Protein AF-A0A2E1A1X4-F1 (afdb_monomer)

Radius of gyration: 16.05 Å; Cα contacts (8 Å, |Δi|>4): 247; chains: 1; bounding box: 43×35×39 Å

Nearest PDB structures (foldseek):
  8gck-assembly1_B  TM=3.757E-01  e=3.976E+00  Homo sapiens
  3zvr-assembly1_A  TM=1.823E-01  e=9.441E+00  Rattus norvegicus

pLDDT: mean 94.76, std 5.92, range [65.44, 98.81]

Foldseek 3Di:
DVVCVVVVNPVVVVVVVVVLVVVCVVQVLASLQVLLLVQCLDALPDVSLVVSLVSLQVNLCVLQVHHAPLLQGPSLVCLVCLVVDDPPSSVVRVDQDLQFNLNQQLSLLLSLLSCLLNVVLVSSLNSLVSSVSHPCLVVQPCVVLSVVCNVCSNVLNVLQNDDDDPPDDDDSSYRLCRHPCNVVSGGPDD

Solvent-accessible surface area (backbone atoms only — not comparable to full-atom values): 10224 Å² total; per-residue (Å²): 57,70,67,13,62,77,68,73,32,65,66,48,24,52,51,36,47,54,53,46,52,58,41,25,77,73,42,39,50,45,32,20,44,56,51,16,54,64,32,55,75,44,55,73,87,39,69,58,20,55,53,15,53,50,26,47,55,50,24,51,26,62,56,66,76,44,90,71,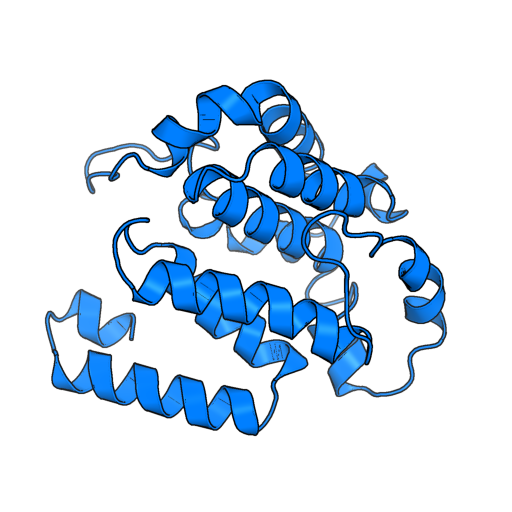53,76,83,69,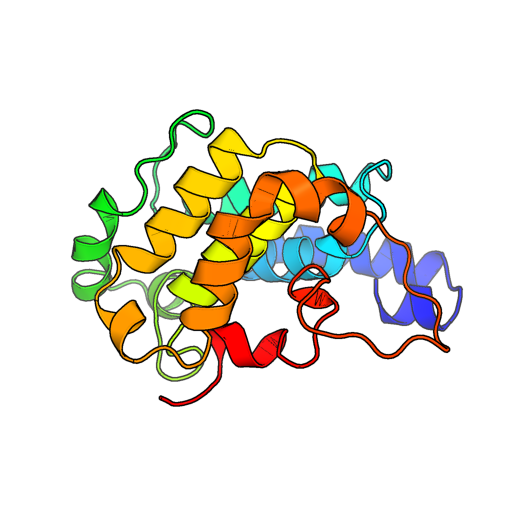60,75,66,56,83,51,57,78,47,61,85,69,58,79,54,68,69,50,46,66,46,57,33,58,30,94,77,26,61,29,31,51,42,29,50,26,47,40,54,18,38,52,28,16,37,68,63,42,40,74,42,16,45,46,39,41,50,38,27,64,70,42,82,63,40,80,60,40,87,57,45,64,56,53,54,47,49,58,76,39,32,78,68,38,23,63,44,42,59,54,82,79,54,95,87,58,86,70,49,82,69,42,38,45,81,70,20,92,49,43,64,44,51,18,45,50,84,112

Mean predicted aligned error: 3.36 Å

Secondary structure (DSSP, 8-state):
-HHHHHTT-HHHHHHHHHHHHHHHHH-HHHHHHHHHHHHTTS-TTSHHHHHHHHHHHHHHHHHHTS---TTS---GGGGGGGGG---HHHHHHHS--SS-TTHHHHHHHHHHHHHHHHT-HHHHHHHHHHHHHSGGGGT-TTHHHHHHHHHTHHHHHHHHH----TTS---TTS-GGGSTTTTHHHH---

Sequence (190 aa):
MTEGSIHNDEYLTRKGYYQGLDLIDAWPQFNLFTIGYTMSRNDYTNPRFAEALEMQWRNIEVCLDDDIDRGNPDVARYFPREAAETRALYKRACWNSEIAPYNVQGFFMNLGDMLVKNGEVAVAKRIYQTAKQHPDFKTWPYKDVLNRRIRHAEKNVERFRHIIDNSEKVTEDAIMILTPFSCMACHEKG

Structure (mmCIF, N/CA/C/O backbone):
data_AF-A0A2E1A1X4-F1
#
_entry.id   AF-A0A2E1A1X4-F1
#
loop_
_atom_site.group_PDB
_atom_site.id
_atom_site.type_symbol
_atom_site.label_atom_id
_atom_site.label_alt_id
_atom_site.label_comp_id
_atom_site.label_asym_id
_atom_site.label_entity_id
_atom_site.label_seq_id
_atom_site.pdbx_PDB_ins_code
_atom_site.Cartn_x
_atom_site.Cartn_y
_atom_site.Cartn_z
_atom_site.occupancy
_atom_site.B_iso_or_equiv
_atom_site.auth_seq_id
_atom_site.auth_comp_id
_atom_site.auth_asym_id
_atom_site.auth_atom_id
_atom_site.pdbx_PDB_model_num
ATOM 1 N N . MET A 1 1 ? 16.236 -10.321 4.311 1.00 78.06 1 MET A N 1
ATOM 2 C CA . MET A 1 1 ? 16.218 -10.275 2.832 1.00 78.06 1 MET A CA 1
ATOM 3 C C . MET A 1 1 ? 17.097 -9.146 2.318 1.00 78.06 1 MET A C 1
ATOM 5 O O . MET A 1 1 ? 18.045 -9.431 1.607 1.00 78.06 1 MET A O 1
ATOM 9 N N . THR A 1 2 ? 16.837 -7.897 2.720 1.00 78.00 2 THR A N 1
ATOM 10 C CA . THR A 1 2 ? 17.582 -6.709 2.258 1.00 78.00 2 THR A CA 1
ATOM 11 C C . THR A 1 2 ? 19.089 -6.786 2.512 1.00 78.00 2 THR A C 1
ATOM 13 O O . THR A 1 2 ? 19.852 -6.606 1.574 1.00 78.00 2 THR A O 1
ATOM 16 N N . GLU A 1 3 ? 19.515 -7.148 3.727 1.00 75.00 3 GLU A N 1
ATOM 17 C CA . GLU A 1 3 ? 20.940 -7.344 4.063 1.00 75.00 3 GLU A CA 1
ATOM 18 C C . GLU A 1 3 ? 21.624 -8.380 3.157 1.00 75.00 3 GLU A C 1
ATOM 20 O O . GLU A 1 3 ? 22.688 -8.131 2.600 1.00 75.00 3 GLU A O 1
ATOM 25 N N . GLY A 1 4 ? 20.971 -9.528 2.938 1.00 72.00 4 GLY A N 1
ATOM 26 C CA . GLY A 1 4 ? 21.483 -10.561 2.036 1.00 72.00 4 GLY A CA 1
ATOM 27 C C . GLY A 1 4 ? 21.628 -10.057 0.599 1.00 72.00 4 GLY A C 1
ATOM 28 O O . GLY A 1 4 ? 22.635 -10.329 -0.041 1.00 72.00 4 GLY A O 1
ATOM 29 N N . SER A 1 5 ? 20.682 -9.248 0.117 1.00 76.44 5 SER A N 1
ATOM 30 C CA . SER A 1 5 ? 20.771 -8.628 -1.209 1.00 76.44 5 SER A CA 1
ATOM 31 C C . SER A 1 5 ? 21.902 -7.602 -1.318 1.00 76.44 5 SER A C 1
ATOM 33 O O . SER A 1 5 ? 22.497 -7.499 -2.382 1.00 76.44 5 SER A O 1
ATOM 35 N N . ILE A 1 6 ? 22.198 -6.842 -0.259 1.00 79.56 6 ILE A N 1
ATOM 36 C CA . ILE A 1 6 ? 23.306 -5.870 -0.250 1.00 79.56 6 ILE A CA 1
ATOM 37 C C . ILE A 1 6 ? 24.656 -6.594 -0.312 1.00 79.56 6 ILE A C 1
ATOM 39 O O . ILE A 1 6 ? 25.575 -6.143 -0.993 1.00 79.56 6 ILE A O 1
ATOM 43 N N . HIS A 1 7 ? 24.772 -7.730 0.375 1.00 80.88 7 HIS A N 1
ATOM 44 C CA . HIS A 1 7 ? 26.008 -8.508 0.456 1.00 80.88 7 HIS A CA 1
ATOM 45 C C . HIS A 1 7 ? 26.132 -9.615 -0.599 1.00 80.88 7 HIS A C 1
ATOM 47 O O . HIS A 1 7 ? 27.106 -10.364 -0.566 1.00 80.88 7 HIS A O 1
ATOM 53 N N . ASN A 1 8 ? 25.171 -9.732 -1.526 1.00 81.88 8 ASN A N 1
ATOM 54 C CA . ASN A 1 8 ? 25.050 -10.866 -2.451 1.00 81.88 8 ASN A CA 1
ATOM 55 C C . ASN A 1 8 ? 25.136 -12.233 -1.738 1.00 81.88 8 ASN A C 1
ATOM 57 O O . ASN A 1 8 ? 25.705 -13.195 -2.251 1.00 81.88 8 ASN A O 1
ATOM 61 N N . ASP A 1 9 ? 24.556 -12.314 -0.540 1.00 89.94 9 ASP A N 1
ATOM 62 C CA . ASP A 1 9 ? 24.505 -13.512 0.287 1.00 89.94 9 ASP A CA 1
ATOM 63 C C . ASP A 1 9 ? 23.138 -14.197 0.122 1.00 89.94 9 ASP A C 1
ATOM 65 O O . ASP A 1 9 ? 22.102 -13.772 0.660 1.00 89.94 9 ASP A O 1
ATOM 69 N N . GLU A 1 10 ? 23.129 -15.287 -0.648 1.00 88.56 10 GLU A N 1
ATOM 70 C CA . GLU A 1 10 ? 21.924 -16.083 -0.886 1.00 88.56 10 GLU A CA 1
ATOM 71 C C . GLU A 1 10 ? 21.381 -16.731 0.391 1.00 88.56 10 GLU A C 1
ATOM 73 O O . GLU A 1 10 ? 20.161 -16.847 0.554 1.00 88.56 10 GLU A O 1
ATOM 78 N N . TYR A 1 11 ? 22.260 -17.141 1.309 1.00 90.75 11 TYR A N 1
ATOM 79 C CA . TYR A 1 11 ? 21.852 -17.758 2.565 1.00 90.75 11 TYR A CA 1
ATOM 80 C C . TYR A 1 11 ? 21.097 -16.748 3.429 1.00 90.75 11 TYR A C 1
ATOM 82 O O . TYR A 1 11 ? 19.978 -17.030 3.860 1.00 90.75 11 TYR A O 1
ATOM 90 N N . LEU A 1 12 ? 21.644 -15.547 3.626 1.00 90.19 12 LEU A N 1
ATOM 91 C CA . LEU A 1 12 ? 20.986 -14.480 4.386 1.00 90.19 12 LEU A CA 1
ATOM 92 C C . LEU A 1 12 ? 19.705 -13.989 3.707 1.00 90.19 12 LEU A C 1
ATOM 94 O O . LEU A 1 12 ? 18.732 -13.639 4.387 1.00 90.19 12 LEU A O 1
ATOM 98 N N . THR A 1 13 ? 19.664 -14.004 2.375 1.00 87.62 13 THR A N 1
ATOM 99 C CA . THR A 1 13 ? 18.452 -13.684 1.613 1.00 87.62 13 THR A CA 1
ATOM 100 C C . THR A 1 13 ? 17.344 -14.693 1.907 1.00 87.62 13 THR A C 1
ATOM 102 O O . THR A 1 13 ? 16.256 -14.292 2.328 1.00 87.62 13 THR A O 1
ATOM 105 N N . ARG A 1 14 ? 17.630 -15.997 1.776 1.00 90.94 14 ARG A N 1
ATOM 106 C CA . ARG A 1 14 ? 16.673 -17.083 2.052 1.00 90.94 14 ARG A CA 1
ATOM 107 C C . ARG A 1 14 ? 16.273 -17.137 3.521 1.00 90.94 14 ARG A C 1
ATOM 109 O O . ARG A 1 14 ? 15.086 -17.224 3.820 1.00 90.94 14 ARG A O 1
ATOM 116 N N . LYS A 1 15 ? 17.236 -17.029 4.437 1.00 91.69 15 LYS A N 1
ATOM 117 C CA . LYS A 1 15 ? 16.984 -16.987 5.882 1.00 91.69 15 LYS A CA 1
ATOM 118 C C . LYS A 1 15 ? 16.021 -15.859 6.229 1.00 91.69 15 LYS A C 1
ATOM 120 O O . LYS A 1 15 ? 15.022 -16.095 6.895 1.00 91.69 15 LYS A O 1
ATOM 125 N N . GLY A 1 16 ? 16.284 -14.652 5.728 1.00 92.19 16 GLY A N 1
ATOM 126 C CA . GLY A 1 16 ? 15.416 -13.510 5.986 1.00 92.19 16 GLY A CA 1
ATOM 127 C C . GLY A 1 16 ? 14.020 -13.644 5.371 1.00 92.19 16 GLY A C 1
ATOM 128 O O . GLY A 1 16 ? 13.092 -13.042 5.893 1.00 92.19 16 GLY A O 1
ATOM 129 N N . TYR A 1 17 ? 13.865 -14.401 4.281 1.00 94.06 17 TYR A N 1
ATOM 130 C CA . TYR A 1 17 ? 12.552 -14.706 3.712 1.00 94.06 17 TYR A CA 1
ATOM 131 C C . TYR A 1 17 ? 11.744 -15.621 4.640 1.00 94.06 17 TYR A C 1
ATOM 133 O O . TYR A 1 17 ? 10.642 -15.253 5.032 1.00 94.06 17 TYR A O 1
ATOM 141 N N . TYR A 1 18 ? 12.311 -16.756 5.063 1.00 95.25 18 TYR A N 1
ATOM 142 C CA . TYR A 1 18 ? 11.619 -17.685 5.967 1.00 95.25 18 TYR A CA 1
ATOM 143 C C . TYR A 1 18 ? 11.318 -17.060 7.332 1.00 95.25 18 TYR A C 1
ATOM 145 O O . TYR A 1 18 ? 10.208 -17.199 7.826 1.00 95.25 18 TYR A O 1
ATOM 153 N N . GLN A 1 19 ? 12.244 -16.267 7.879 1.00 96.19 19 GLN A N 1
ATOM 154 C CA . GLN A 1 19 ? 11.963 -15.473 9.080 1.00 96.19 19 GLN A CA 1
ATOM 155 C C . GLN A 1 19 ? 10.798 -14.497 8.866 1.00 96.19 19 GLN A C 1
ATOM 157 O O . GLN A 1 19 ? 10.016 -14.266 9.778 1.00 96.19 19 GLN A O 1
ATOM 162 N N . GLY A 1 20 ? 10.667 -13.920 7.668 1.00 96.00 20 GLY A N 1
ATOM 163 C CA . GLY A 1 20 ? 9.523 -13.083 7.314 1.00 96.00 20 GLY A CA 1
ATOM 164 C C . GLY A 1 20 ? 8.199 -13.850 7.333 1.00 96.00 20 GLY A C 1
ATOM 165 O O . GLY A 1 20 ? 7.207 -13.308 7.811 1.00 96.00 20 GLY A O 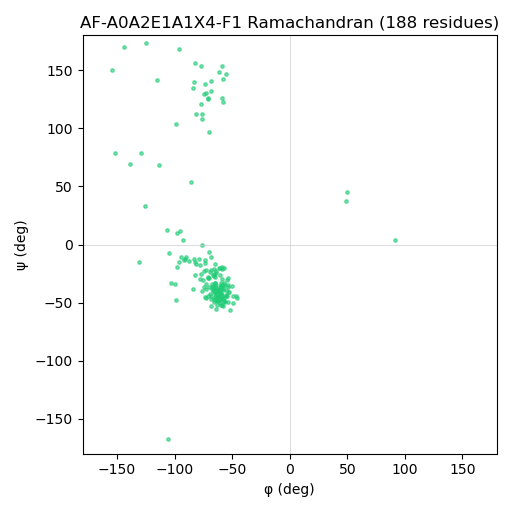1
ATOM 166 N N . LEU A 1 21 ? 8.187 -15.104 6.871 1.00 96.62 21 LEU A N 1
ATOM 167 C CA . LEU A 1 21 ? 7.002 -15.966 6.927 1.00 96.62 21 LEU A CA 1
ATOM 168 C C . LEU A 1 21 ? 6.611 -16.297 8.374 1.00 96.62 21 LEU A C 1
ATOM 170 O O . LEU A 1 21 ? 5.459 -16.089 8.743 1.00 96.62 21 LEU A O 1
ATOM 174 N N . ASP A 1 22 ? 7.575 -16.684 9.213 1.00 97.81 22 ASP A N 1
ATOM 175 C CA . ASP A 1 22 ? 7.327 -16.948 10.640 1.00 97.81 22 ASP A CA 1
ATOM 176 C C . ASP A 1 22 ? 6.746 -15.708 11.350 1.00 97.81 22 ASP A C 1
ATOM 178 O O . ASP A 1 22 ? 5.870 -15.797 12.212 1.00 97.81 22 ASP A O 1
ATOM 182 N N . LEU A 1 23 ? 7.217 -14.514 10.971 1.00 97.25 23 LEU A N 1
ATOM 183 C CA . LEU A 1 23 ? 6.714 -13.246 11.498 1.00 97.25 23 LEU A CA 1
ATOM 184 C C . LEU A 1 23 ? 5.297 -12.924 11.003 1.00 97.25 23 LEU A C 1
ATOM 186 O O . LEU A 1 23 ? 4.503 -12.367 11.766 1.00 97.25 23 LEU A O 1
ATOM 190 N N . ILE A 1 24 ? 4.963 -13.257 9.754 1.00 98.12 24 ILE A N 1
ATOM 191 C CA . ILE A 1 24 ? 3.595 -13.129 9.231 1.00 98.12 24 ILE A CA 1
ATOM 192 C C . ILE A 1 24 ? 2.634 -13.975 10.063 1.00 98.12 24 ILE A C 1
ATOM 194 O O . ILE A 1 24 ? 1.595 -13.457 10.462 1.00 98.12 24 ILE A O 1
ATOM 198 N N . ASP A 1 25 ? 2.998 -15.211 10.396 1.00 97.38 25 ASP A N 1
ATOM 199 C CA . ASP A 1 25 ? 2.152 -16.079 11.220 1.00 97.38 25 ASP A CA 1
ATOM 200 C C . ASP A 1 25 ? 1.974 -15.531 12.646 1.00 97.38 25 ASP A C 1
ATOM 202 O O . ASP A 1 25 ? 0.888 -15.609 13.220 1.00 97.38 25 ASP A O 1
ATOM 206 N N . ALA A 1 26 ? 3.016 -14.915 13.212 1.00 97.50 26 ALA A N 1
ATOM 207 C CA . ALA A 1 26 ? 2.971 -14.349 14.560 1.00 97.50 26 ALA A CA 1
ATOM 208 C C . ALA A 1 26 ? 2.164 -13.039 14.663 1.00 97.50 26 ALA A C 1
ATOM 210 O O . ALA A 1 26 ? 1.517 -12.793 15.684 1.00 97.50 26 ALA A O 1
ATOM 211 N N . TRP A 1 27 ? 2.225 -12.168 13.648 1.00 98.00 27 TRP A N 1
ATOM 212 C CA . TRP A 1 27 ? 1.503 -10.889 13.636 1.00 98.00 27 TRP A CA 1
ATOM 213 C C . TRP A 1 27 ? 1.169 -10.432 12.202 1.00 98.00 27 TRP A C 1
ATOM 215 O O . TRP A 1 27 ? 1.834 -9.547 11.644 1.00 98.00 27 TRP A O 1
ATOM 225 N N . PRO A 1 28 ? 0.123 -11.009 11.585 1.00 98.31 28 PRO A N 1
ATOM 226 C CA . PRO A 1 28 ? -0.147 -10.825 10.160 1.00 98.31 28 PRO A CA 1
ATOM 227 C C . PRO A 1 28 ? -0.554 -9.392 9.801 1.00 98.31 28 PRO A C 1
ATOM 229 O O . PRO A 1 28 ? -0.159 -8.893 8.748 1.00 98.31 28 PRO A O 1
ATOM 232 N N . GLN A 1 29 ? -1.265 -8.689 10.691 1.00 97.69 29 GLN A N 1
ATOM 233 C CA . GLN A 1 29 ? -1.724 -7.308 10.480 1.00 97.69 29 GLN A CA 1
ATOM 234 C C . GLN A 1 29 ? -0.559 -6.356 10.181 1.00 97.69 29 GLN A C 1
ATOM 236 O O . GLN A 1 29 ? -0.720 -5.406 9.424 1.00 97.69 29 GLN A O 1
ATOM 241 N N . PHE A 1 30 ? 0.619 -6.603 10.759 1.00 97.62 30 PHE A N 1
ATOM 242 C CA . PHE A 1 30 ? 1.803 -5.774 10.537 1.00 97.62 30 PHE A CA 1
ATOM 243 C C . PHE A 1 30 ? 2.750 -6.389 9.504 1.00 97.62 30 PHE A C 1
ATOM 245 O O . PHE A 1 30 ? 3.181 -5.723 8.563 1.00 97.62 30 PHE A O 1
ATOM 252 N N . ASN A 1 31 ? 3.058 -7.679 9.645 1.00 98.44 31 ASN A N 1
ATOM 253 C CA . ASN A 1 31 ? 4.137 -8.292 8.876 1.00 98.44 31 ASN A CA 1
ATOM 254 C C . ASN A 1 31 ? 3.751 -8.596 7.423 1.00 98.44 31 ASN A C 1
ATOM 256 O O . ASN A 1 31 ? 4.633 -8.562 6.565 1.00 98.44 31 ASN A O 1
ATOM 260 N N . LEU A 1 32 ? 2.462 -8.786 7.100 1.00 98.69 32 LEU A N 1
ATOM 261 C CA . LEU A 1 32 ? 2.023 -8.846 5.697 1.00 98.69 32 LEU A CA 1
ATOM 262 C C . LEU A 1 32 ? 2.342 -7.533 4.969 1.00 98.69 32 LEU A C 1
ATOM 264 O O . LEU A 1 32 ? 2.881 -7.555 3.860 1.00 98.69 32 LEU A O 1
ATOM 268 N N . PHE A 1 33 ? 2.085 -6.391 5.618 1.00 98.31 33 PHE A N 1
ATOM 269 C CA . PHE A 1 33 ? 2.474 -5.094 5.080 1.00 98.31 33 PHE A CA 1
ATOM 270 C C . PHE A 1 33 ? 3.994 -4.975 4.983 1.00 98.31 33 PHE A C 1
ATOM 272 O O . PHE A 1 33 ? 4.496 -4.737 3.894 1.00 98.31 33 PHE A O 1
ATOM 279 N N . THR A 1 34 ? 4.749 -5.166 6.069 1.00 97.00 34 THR A N 1
ATOM 280 C CA . THR A 1 34 ? 6.203 -4.912 6.073 1.00 97.00 34 THR A CA 1
ATOM 281 C C . THR A 1 34 ? 6.964 -5.777 5.066 1.00 97.00 34 THR A C 1
ATOM 283 O O . THR A 1 34 ? 7.823 -5.276 4.330 1.00 97.00 34 THR A O 1
ATOM 286 N N . ILE A 1 35 ? 6.649 -7.072 5.006 1.00 97.94 35 ILE A N 1
ATOM 287 C CA . ILE A 1 35 ? 7.318 -8.017 4.109 1.00 97.94 35 ILE A CA 1
ATOM 288 C C . ILE A 1 35 ? 6.876 -7.778 2.662 1.00 97.94 35 ILE A C 1
ATOM 290 O O . ILE A 1 35 ? 7.733 -7.646 1.785 1.00 97.94 35 ILE A O 1
ATOM 294 N N . GLY A 1 36 ? 5.572 -7.619 2.413 1.00 98.25 36 GLY A N 1
ATOM 295 C CA . GLY A 1 36 ? 5.059 -7.306 1.079 1.00 98.25 36 GLY A CA 1
ATOM 296 C C . GLY A 1 36 ? 5.552 -5.950 0.563 1.00 98.25 36 GLY A C 1
ATOM 297 O O . GLY A 1 36 ? 6.005 -5.848 -0.574 1.00 98.25 36 GLY A O 1
ATOM 298 N N . TYR A 1 37 ? 5.599 -4.926 1.413 1.00 98.06 37 TYR A N 1
ATOM 299 C CA . TYR A 1 37 ? 6.159 -3.623 1.069 1.00 98.06 37 TYR A CA 1
ATOM 300 C C . TYR A 1 37 ? 7.616 -3.772 0.652 1.00 98.06 37 TYR A C 1
ATOM 302 O O . TYR A 1 37 ? 7.967 -3.394 -0.461 1.00 98.06 37 TYR A O 1
ATOM 310 N N . THR A 1 38 ? 8.441 -4.434 1.469 1.00 96.06 38 THR A N 1
ATOM 311 C CA . THR A 1 38 ? 9.851 -4.701 1.145 1.00 96.06 38 THR A CA 1
ATOM 312 C C . THR A 1 38 ? 10.010 -5.407 -0.199 1.00 96.06 38 THR A C 1
ATOM 314 O O . THR A 1 38 ? 10.869 -5.023 -0.990 1.00 96.06 38 THR A O 1
ATOM 317 N N . MET A 1 39 ? 9.186 -6.418 -0.482 1.00 96.31 39 MET A N 1
ATOM 318 C CA . MET A 1 39 ? 9.268 -7.201 -1.717 1.00 96.31 39 MET A CA 1
ATOM 319 C C . MET A 1 39 ? 8.648 -6.507 -2.940 1.00 96.31 39 MET A C 1
ATOM 321 O O . MET A 1 39 ? 8.943 -6.914 -4.063 1.00 96.31 39 MET A O 1
ATOM 325 N N . SER A 1 40 ? 7.883 -5.425 -2.773 1.00 96.81 40 SER A N 1
ATOM 326 C CA . SER A 1 40 ? 7.304 -4.653 -3.889 1.00 96.81 40 SER A CA 1
ATOM 327 C C . SER A 1 40 ? 8.355 -4.030 -4.827 1.00 96.81 40 SER A C 1
ATOM 329 O O . SER A 1 40 ? 8.072 -3.737 -5.994 1.00 96.81 40 SER A O 1
ATOM 331 N N . ARG A 1 41 ? 9.600 -3.880 -4.346 1.00 94.31 41 ARG A N 1
ATOM 332 C CA . ARG A 1 41 ? 10.743 -3.404 -5.143 1.00 94.31 41 ARG A CA 1
ATOM 333 C C . ARG A 1 41 ? 11.192 -4.378 -6.230 1.00 94.31 41 ARG A C 1
ATOM 335 O O . ARG A 1 41 ? 11.850 -3.942 -7.166 1.00 94.31 41 ARG A O 1
ATOM 342 N N . ASN A 1 42 ? 10.868 -5.668 -6.106 1.00 94.56 42 ASN A N 1
ATOM 343 C CA . ASN A 1 42 ? 11.232 -6.665 -7.113 1.00 94.56 42 ASN A CA 1
ATOM 344 C C . ASN A 1 42 ? 10.637 -6.305 -8.477 1.00 94.56 42 ASN A C 1
ATOM 346 O O . ASN A 1 42 ? 9.600 -5.643 -8.549 1.00 94.56 42 ASN A O 1
ATOM 350 N N . ASP A 1 43 ? 11.278 -6.751 -9.555 1.00 94.94 43 ASP A N 1
ATOM 351 C CA . ASP A 1 43 ? 10.713 -6.628 -10.898 1.00 94.94 43 ASP A CA 1
ATOM 352 C C . ASP A 1 43 ? 9.315 -7.271 -10.972 1.00 94.94 43 ASP A C 1
ATOM 354 O O . ASP A 1 43 ? 9.051 -8.264 -10.295 1.00 94.94 43 ASP A O 1
ATOM 358 N N . TYR A 1 44 ? 8.419 -6.710 -11.785 1.00 96.06 44 TYR A N 1
ATOM 359 C CA . TYR A 1 44 ? 7.035 -7.185 -11.881 1.00 96.06 44 TYR A CA 1
ATOM 360 C C . TYR A 1 44 ? 6.917 -8.620 -12.427 1.00 96.06 44 TYR A C 1
ATOM 362 O O . TYR A 1 44 ? 5.931 -9.296 -12.147 1.00 96.06 44 TYR A O 1
ATOM 370 N N . THR A 1 45 ? 7.918 -9.103 -13.171 1.00 96.31 45 THR A N 1
ATOM 371 C CA . THR A 1 45 ? 8.001 -10.493 -13.653 1.00 96.31 45 THR A CA 1
ATOM 372 C C . THR A 1 45 ? 8.575 -11.458 -12.614 1.00 96.31 45 THR A C 1
ATOM 374 O O . THR A 1 45 ? 8.481 -12.675 -12.778 1.00 96.31 45 THR A O 1
ATOM 377 N N . ASN A 1 46 ? 9.161 -10.947 -11.527 1.00 95.88 46 ASN A N 1
ATOM 378 C CA . ASN A 1 46 ? 9.700 -11.778 -10.461 1.00 95.88 46 ASN A CA 1
ATOM 379 C C . ASN A 1 46 ? 8.547 -12.366 -9.622 1.00 95.88 46 ASN A C 1
ATOM 381 O O . ASN A 1 46 ? 7.723 -11.604 -9.111 1.00 95.88 46 ASN A O 1
ATOM 385 N N . PRO A 1 47 ? 8.509 -13.689 -9.367 1.00 96.56 47 PRO A N 1
ATOM 386 C CA . PRO A 1 47 ? 7.474 -14.306 -8.531 1.00 96.56 47 PRO A CA 1
ATOM 387 C C . PRO A 1 47 ? 7.316 -13.676 -7.138 1.00 96.56 47 PRO A C 1
ATOM 389 O O . PRO A 1 47 ? 6.215 -13.653 -6.591 1.00 96.56 47 PRO A O 1
ATOM 392 N N . ARG A 1 48 ? 8.390 -13.107 -6.570 1.00 95.62 48 ARG A N 1
ATOM 393 C CA . ARG A 1 48 ? 8.350 -12.399 -5.279 1.00 95.62 48 ARG A CA 1
ATOM 394 C C . ARG A 1 48 ? 7.525 -11.117 -5.317 1.00 95.62 48 ARG A C 1
ATOM 396 O O . ARG A 1 48 ? 7.011 -10.712 -4.281 1.00 95.62 48 ARG A O 1
ATOM 403 N N . PHE A 1 49 ? 7.381 -10.482 -6.479 1.00 98.00 49 PHE A N 1
ATOM 404 C CA . PHE A 1 49 ? 6.492 -9.333 -6.634 1.00 98.00 49 PHE A CA 1
ATOM 405 C C . PHE A 1 49 ? 5.019 -9.754 -6.566 1.00 98.00 49 PHE A C 1
ATOM 407 O O . PHE A 1 49 ? 4.238 -9.130 -5.851 1.00 98.00 49 PHE A O 1
ATOM 414 N N . ALA A 1 50 ? 4.647 -10.845 -7.243 1.00 98.38 50 ALA A N 1
ATOM 415 C CA . ALA A 1 50 ? 3.289 -11.386 -7.171 1.00 98.38 50 ALA A CA 1
ATOM 416 C C . ALA A 1 50 ? 2.932 -11.827 -5.740 1.00 98.38 50 ALA A C 1
ATOM 418 O O . ALA A 1 50 ? 1.858 -11.508 -5.236 1.00 98.38 50 ALA A O 1
ATOM 419 N N . GLU A 1 51 ? 3.868 -12.480 -5.048 1.00 98.50 51 GLU A N 1
ATOM 420 C CA . GLU A 1 51 ? 3.719 -12.830 -3.632 1.00 98.50 51 GLU A CA 1
ATOM 421 C C . GLU A 1 51 ? 3.549 -11.587 -2.745 1.00 98.50 51 GLU A C 1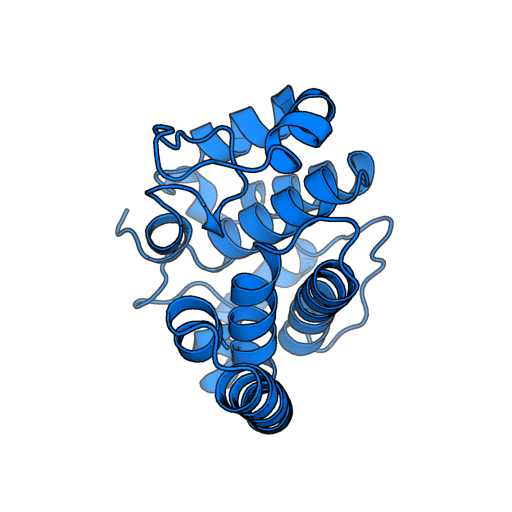
ATOM 423 O O . GLU A 1 51 ? 2.684 -11.553 -1.873 1.00 98.50 51 GLU A O 1
ATOM 428 N N . ALA A 1 52 ? 4.330 -10.533 -2.991 1.00 98.56 52 ALA A N 1
ATOM 429 C CA . ALA A 1 52 ? 4.204 -9.269 -2.277 1.00 98.56 52 ALA A CA 1
ATOM 430 C C . ALA A 1 52 ? 2.817 -8.639 -2.448 1.00 98.56 52 ALA A C 1
ATOM 432 O O . ALA A 1 52 ? 2.250 -8.133 -1.479 1.00 98.56 52 ALA A O 1
ATOM 433 N N . LEU A 1 53 ? 2.277 -8.663 -3.671 1.00 98.69 53 LEU A N 1
ATOM 434 C CA . LEU A 1 53 ? 0.949 -8.140 -3.979 1.00 98.69 53 LEU A CA 1
ATOM 435 C C . LEU A 1 53 ? -0.144 -8.940 -3.259 1.00 98.69 53 LEU A C 1
ATOM 437 O O . LEU A 1 53 ? -1.039 -8.341 -2.666 1.00 98.69 53 LEU A O 1
ATOM 441 N N . GLU A 1 54 ? -0.024 -10.269 -3.222 1.00 98.69 54 GLU A N 1
ATOM 442 C CA . GLU A 1 54 ? -0.922 -11.125 -2.439 1.00 98.69 54 GLU A CA 1
ATOM 443 C C . GLU A 1 54 ? -0.879 -10.779 -0.946 1.00 98.69 54 GLU A C 1
ATOM 445 O O . GLU A 1 54 ? -1.921 -10.672 -0.301 1.00 98.69 54 GLU A O 1
ATOM 450 N N . MET A 1 55 ? 0.312 -10.536 -0.389 1.00 98.81 55 MET A N 1
ATOM 451 C CA . MET A 1 55 ? 0.442 -10.134 1.013 1.00 98.81 55 MET A CA 1
ATOM 452 C C . MET A 1 55 ? -0.291 -8.822 1.310 1.00 98.81 55 MET A C 1
ATOM 454 O O . MET A 1 55 ? -0.901 -8.707 2.369 1.00 98.81 55 MET A O 1
ATOM 458 N N . GLN A 1 56 ? -0.269 -7.842 0.400 1.00 98.69 56 GLN A N 1
ATOM 459 C CA . GLN A 1 56 ? -1.011 -6.592 0.602 1.00 98.69 56 GLN A CA 1
ATOM 460 C C . GLN A 1 56 ? -2.527 -6.818 0.592 1.00 98.69 56 GLN A C 1
ATOM 462 O O . GLN A 1 56 ? -3.234 -6.246 1.417 1.00 98.69 56 GLN A O 1
ATOM 467 N N . TRP A 1 57 ? -3.039 -7.672 -0.297 1.00 98.62 57 TRP A N 1
ATOM 468 C CA . TRP A 1 57 ? -4.463 -8.004 -0.305 1.00 98.62 57 TRP A CA 1
ATOM 469 C C . TRP A 1 57 ? -4.895 -8.736 0.967 1.00 98.62 57 TRP A C 1
ATOM 471 O O . TRP A 1 57 ? -5.838 -8.302 1.628 1.00 98.62 57 TRP A O 1
ATOM 481 N N . ARG A 1 58 ? -4.137 -9.760 1.376 1.00 98.62 58 ARG A N 1
ATOM 482 C CA . ARG A 1 58 ? -4.366 -10.463 2.647 1.00 98.62 58 ARG A CA 1
ATOM 483 C C . ARG A 1 58 ? -4.271 -9.535 3.848 1.00 98.62 58 ARG A C 1
ATOM 485 O O . ARG A 1 58 ? -4.959 -9.751 4.837 1.00 98.62 58 ARG A O 1
ATOM 492 N N . ASN A 1 59 ? -3.417 -8.512 3.792 1.00 98.69 59 ASN A N 1
ATOM 493 C CA . ASN A 1 59 ? -3.314 -7.535 4.868 1.00 98.69 59 ASN A CA 1
ATOM 494 C C . ASN A 1 59 ? -4.636 -6.785 5.066 1.00 98.69 59 ASN A C 1
ATOM 496 O O . ASN A 1 59 ? -5.073 -6.664 6.205 1.00 98.69 59 ASN A O 1
ATOM 500 N N . ILE A 1 60 ? -5.296 -6.364 3.979 1.00 98.25 60 ILE A N 1
ATOM 501 C CA . ILE A 1 60 ? -6.626 -5.743 4.057 1.00 98.25 60 ILE A CA 1
ATOM 502 C C . ILE A 1 60 ? -7.619 -6.719 4.689 1.00 98.25 60 ILE A C 1
ATOM 504 O O . ILE A 1 60 ? -8.277 -6.366 5.660 1.00 98.25 60 ILE A O 1
ATOM 508 N N . GLU A 1 61 ? -7.697 -7.945 4.175 1.00 98.38 61 GLU A N 1
ATOM 509 C CA . GLU A 1 61 ? -8.667 -8.952 4.633 1.00 98.38 61 GLU A CA 1
ATOM 510 C C . GLU A 1 61 ? -8.503 -9.258 6.128 1.00 98.38 61 GLU A C 1
ATOM 512 O O . GLU A 1 61 ? -9.460 -9.209 6.901 1.00 98.38 61 GLU A O 1
ATOM 517 N N . VAL A 1 62 ? -7.260 -9.463 6.569 1.00 98.06 62 VAL A N 1
ATOM 518 C CA . VAL A 1 62 ? -6.926 -9.697 7.980 1.00 98.06 62 VAL A CA 1
ATOM 519 C C . VAL A 1 62 ? -7.205 -8.467 8.842 1.00 98.06 62 VAL A C 1
ATOM 521 O O . VAL A 1 62 ? -7.641 -8.609 9.978 1.00 98.06 62 VAL A O 1
ATOM 524 N N . CYS A 1 63 ? -6.951 -7.256 8.349 1.00 97.88 63 CYS A N 1
ATOM 525 C CA . CYS A 1 63 ? -7.218 -6.036 9.109 1.00 97.88 63 CYS A CA 1
ATOM 526 C C . CYS A 1 63 ? -8.712 -5.730 9.259 1.00 97.88 63 CYS A C 1
ATOM 528 O O . CYS A 1 63 ? -9.113 -5.110 10.246 1.00 97.88 63 CYS A O 1
ATOM 530 N N . LEU A 1 64 ? -9.526 -6.150 8.292 1.00 96.62 64 LEU A N 1
ATOM 531 C CA . LEU A 1 64 ? -10.973 -5.944 8.293 1.00 96.62 64 LEU A CA 1
ATOM 532 C C . LEU A 1 64 ? -11.756 -7.101 8.925 1.00 96.62 64 LEU A C 1
ATOM 534 O O . LEU A 1 64 ? -12.946 -6.918 9.207 1.00 96.62 64 LEU A O 1
ATOM 538 N N . ASP A 1 65 ? -11.092 -8.241 9.145 1.00 96.12 65 ASP A N 1
ATOM 539 C CA . ASP A 1 65 ? -11.697 -9.542 9.449 1.00 96.12 65 ASP A CA 1
ATOM 540 C C . ASP A 1 65 ? -12.810 -9.895 8.451 1.00 96.12 65 ASP A C 1
ATOM 542 O O . ASP A 1 65 ? -13.917 -10.277 8.837 1.00 96.12 65 ASP A O 1
ATOM 546 N N . ASP A 1 66 ? -12.543 -9.678 7.162 1.00 97.00 66 ASP A N 1
ATOM 547 C CA . ASP A 1 66 ? -13.532 -9.852 6.101 1.00 97.00 66 ASP A CA 1
ATOM 548 C C . ASP A 1 66 ? -12.867 -10.156 4.758 1.00 97.00 66 ASP A C 1
ATOM 550 O O . ASP A 1 66 ? -11.768 -9.674 4.474 1.00 97.00 66 ASP A O 1
ATOM 554 N N . ASP A 1 67 ? -13.572 -10.897 3.911 1.00 95.38 67 ASP A N 1
ATOM 555 C CA . ASP A 1 67 ? -13.148 -11.139 2.537 1.00 95.38 67 ASP A CA 1
ATOM 556 C C . ASP A 1 67 ? -13.574 -9.957 1.658 1.00 95.38 67 ASP A C 1
ATOM 558 O O . ASP A 1 67 ? -14.680 -9.417 1.773 1.00 95.38 67 ASP A O 1
ATOM 562 N N . ILE A 1 68 ? -12.701 -9.548 0.739 1.00 95.00 68 ILE A N 1
ATOM 563 C CA . ILE A 1 68 ? -12.960 -8.413 -0.151 1.00 95.00 68 ILE A CA 1
ATOM 564 C C . ILE A 1 68 ? -13.051 -8.859 -1.608 1.00 95.00 68 ILE A C 1
ATOM 566 O O . ILE A 1 68 ? -12.272 -9.681 -2.088 1.00 95.00 68 ILE A O 1
ATOM 570 N N . ASP A 1 69 ? -13.971 -8.252 -2.357 1.00 96.31 69 ASP A N 1
ATOM 571 C CA . ASP A 1 69 ? -13.948 -8.340 -3.816 1.00 96.31 69 ASP A CA 1
ATOM 572 C C . ASP A 1 69 ? -12.756 -7.530 -4.340 1.00 96.31 69 ASP A C 1
ATOM 574 O O . ASP A 1 69 ? -12.822 -6.311 -4.498 1.00 96.31 69 ASP A O 1
ATOM 578 N N . ARG A 1 70 ? -11.642 -8.211 -4.612 1.00 96.44 70 ARG A N 1
ATOM 579 C CA . ARG A 1 70 ? -10.407 -7.581 -5.099 1.00 96.44 70 ARG A CA 1
ATOM 580 C C . ARG A 1 70 ? -10.559 -6.978 -6.505 1.00 96.44 70 ARG A C 1
ATOM 582 O O . ARG A 1 70 ? -9.802 -6.077 -6.858 1.00 96.44 70 ARG A O 1
ATOM 589 N N . GLY A 1 71 ? -11.541 -7.412 -7.303 1.00 95.38 71 GLY A N 1
ATOM 590 C CA . GLY A 1 71 ? -11.830 -6.839 -8.625 1.00 95.38 71 GLY A CA 1
ATOM 591 C C . GLY A 1 71 ? -12.604 -5.518 -8.549 1.00 95.38 71 GLY A C 1
ATOM 592 O O . GLY A 1 71 ? -12.431 -4.625 -9.394 1.00 95.38 71 GLY A O 1
ATOM 593 N N . ASN A 1 72 ? -13.419 -5.361 -7.506 1.00 95.88 72 ASN A N 1
ATOM 594 C CA . ASN A 1 72 ? -14.171 -4.148 -7.210 1.00 95.88 72 ASN A CA 1
ATOM 595 C C . ASN A 1 72 ? -14.159 -3.819 -5.701 1.00 95.88 72 ASN A C 1
ATOM 597 O O . ASN A 1 72 ? -15.195 -3.903 -5.039 1.00 95.88 72 ASN A O 1
ATOM 601 N N . PRO A 1 73 ? -12.997 -3.421 -5.152 1.00 95.00 73 PRO A N 1
ATOM 602 C CA . PRO A 1 73 ? -12.834 -3.271 -3.712 1.00 95.00 73 PRO A CA 1
ATOM 603 C C . PRO A 1 73 ? -13.616 -2.064 -3.183 1.00 95.00 73 PRO A C 1
ATOM 605 O O . PRO A 1 73 ? -13.403 -0.934 -3.625 1.00 95.00 73 PRO A O 1
ATOM 608 N N . ASP A 1 74 ? -14.471 -2.305 -2.189 1.00 94.38 74 ASP A N 1
ATOM 609 C CA . ASP A 1 74 ? -15.184 -1.283 -1.413 1.00 94.38 74 ASP A CA 1
ATOM 610 C C . ASP A 1 74 ? -14.697 -1.298 0.043 1.00 94.38 74 ASP A C 1
ATOM 612 O O . ASP A 1 74 ? -15.382 -1.740 0.963 1.00 94.38 74 ASP A O 1
ATOM 616 N N . VAL A 1 75 ? -13.446 -0.879 0.246 1.00 95.31 75 VAL A N 1
ATOM 617 C CA . VAL A 1 75 ? -12.798 -0.911 1.569 1.00 95.31 75 VAL A CA 1
ATOM 618 C C . VAL A 1 75 ? -13.180 0.303 2.424 1.00 95.31 75 VAL A C 1
ATOM 620 O O . VAL A 1 75 ? -13.212 0.233 3.652 1.00 95.31 75 VAL A O 1
ATOM 623 N N . ALA A 1 76 ? -13.536 1.425 1.802 1.00 95.12 76 ALA A N 1
ATOM 624 C CA . ALA A 1 76 ? -13.870 2.648 2.527 1.00 95.12 76 ALA A CA 1
ATOM 625 C C . 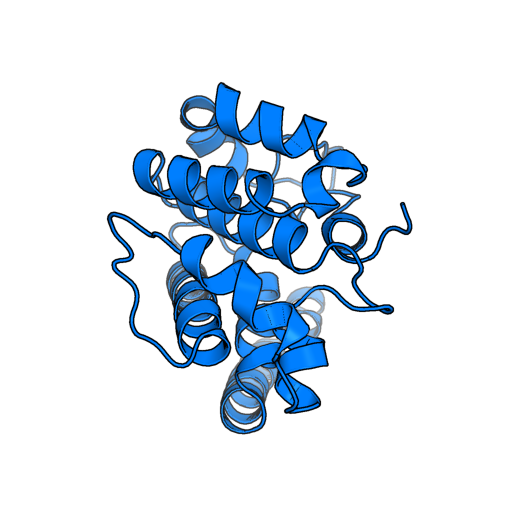ALA A 1 76 ? -15.122 2.511 3.412 1.00 95.12 76 ALA A C 1
ATOM 627 O O . ALA A 1 76 ? -15.227 3.197 4.431 1.00 95.12 76 ALA A O 1
ATOM 628 N N . ARG A 1 77 ? -16.033 1.575 3.095 1.00 95.56 77 ARG A N 1
ATOM 629 C CA . ARG A 1 77 ? -17.196 1.250 3.942 1.00 95.56 77 ARG A CA 1
ATOM 630 C C . ARG A 1 77 ? -16.819 0.827 5.367 1.00 95.56 77 ARG A C 1
ATOM 632 O O . ARG A 1 77 ? -17.658 0.894 6.262 1.00 95.56 77 ARG A O 1
ATOM 639 N N . TYR A 1 78 ? -15.574 0.398 5.585 1.00 96.31 78 TYR A N 1
ATOM 640 C CA . TYR A 1 78 ? -15.076 -0.044 6.886 1.00 96.31 78 TYR A CA 1
ATOM 641 C C . TYR A 1 78 ? -14.445 1.070 7.722 1.00 96.31 78 TYR A C 1
ATOM 643 O O . TYR A 1 78 ? -14.255 0.855 8.915 1.00 96.31 78 TYR A O 1
ATOM 651 N N . PHE A 1 79 ? -14.162 2.255 7.171 1.00 95.88 79 PHE A N 1
ATOM 652 C CA . PHE A 1 79 ? -13.533 3.348 7.931 1.00 95.88 79 PHE A CA 1
ATOM 653 C C . PHE A 1 79 ? -14.261 3.734 9.229 1.00 95.88 79 PHE A C 1
ATOM 655 O O . PHE A 1 79 ? -13.580 3.987 10.219 1.00 95.88 79 PHE A O 1
ATOM 662 N N . PRO A 1 80 ? -15.607 3.685 9.331 1.00 95.06 80 PRO A N 1
ATOM 663 C CA . PRO A 1 80 ? -16.280 3.903 10.614 1.00 95.06 80 PRO A CA 1
ATOM 664 C C . PRO A 1 80 ? -15.872 2.926 11.733 1.00 95.06 80 PRO A C 1
ATOM 666 O O . PRO A 1 80 ? -16.082 3.231 12.906 1.00 95.06 80 PRO A O 1
ATOM 669 N N . ARG A 1 81 ? -15.293 1.759 11.403 1.00 95.00 81 ARG A N 1
ATOM 670 C CA . ARG A 1 81 ? -14.806 0.781 12.390 1.00 95.00 81 ARG A CA 1
ATOM 671 C C . ARG A 1 81 ? -13.530 1.230 13.097 1.00 95.00 81 ARG A C 1
ATOM 673 O O . ARG A 1 81 ? -13.295 0.761 14.204 1.00 95.00 81 ARG A O 1
ATOM 680 N N . GLU A 1 82 ? -12.748 2.142 12.520 1.00 94.81 82 GLU A N 1
ATOM 681 C CA . GLU A 1 82 ? -11.494 2.625 13.115 1.00 94.81 82 GLU A CA 1
ATOM 682 C C . GLU A 1 82 ? -11.704 3.137 14.547 1.00 94.81 82 GLU A C 1
ATOM 684 O O . GLU A 1 82 ? -11.030 2.702 15.482 1.00 94.81 82 GLU A O 1
ATOM 689 N N . ALA A 1 83 ? -12.708 3.997 14.742 1.00 92.56 83 ALA A N 1
ATOM 690 C CA . ALA A 1 83 ? -13.030 4.564 16.050 1.00 92.56 83 ALA A CA 1
ATOM 691 C C . ALA A 1 83 ? -13.530 3.513 17.062 1.00 92.56 83 ALA A C 1
ATOM 693 O O . ALA A 1 83 ? -13.404 3.712 18.271 1.00 92.56 83 ALA A O 1
ATOM 694 N N . ALA A 1 84 ? -14.099 2.406 16.576 1.00 94.38 84 ALA A N 1
ATOM 695 C CA . ALA A 1 84 ? -14.656 1.327 17.389 1.00 94.38 84 ALA A CA 1
ATOM 696 C C . ALA A 1 84 ? -13.667 0.177 17.641 1.00 94.38 84 ALA A C 1
ATOM 698 O O . ALA A 1 84 ? -13.946 -0.694 18.467 1.00 94.38 84 ALA A O 1
ATOM 699 N N . GLU A 1 85 ? -12.521 0.151 16.955 1.00 95.75 85 GLU A N 1
ATOM 700 C CA . GLU A 1 85 ? -11.492 -0.853 17.193 1.00 95.75 85 GLU A CA 1
ATOM 701 C C . GLU A 1 85 ? -11.051 -0.778 18.663 1.00 95.75 85 GLU A C 1
ATOM 703 O O . GLU A 1 85 ? -10.963 0.296 19.260 1.00 95.75 85 GLU A O 1
ATOM 708 N N . THR A 1 86 ? -10.775 -1.916 19.289 1.00 95.69 86 THR A N 1
ATOM 709 C CA . THR A 1 86 ? -10.295 -1.992 20.685 1.00 95.69 86 THR A CA 1
ATOM 710 C C . THR A 1 86 ? -9.070 -2.887 20.825 1.00 95.69 86 THR A C 1
ATOM 712 O O . THR A 1 86 ? -8.334 -2.776 21.806 1.00 95.69 86 THR A O 1
ATOM 715 N N . ARG A 1 87 ? -8.776 -3.711 19.816 1.00 96.75 87 ARG A N 1
ATOM 716 C CA . ARG A 1 87 ? -7.633 -4.619 19.790 1.00 96.75 87 ARG A CA 1
ATOM 717 C C . ARG A 1 87 ? -6.368 -3.820 19.504 1.00 96.75 87 ARG A C 1
ATOM 719 O O . ARG A 1 87 ? -6.177 -3.302 18.407 1.00 96.75 87 ARG A O 1
ATOM 726 N N . ALA A 1 88 ? -5.478 -3.736 20.491 1.00 93.88 88 ALA A N 1
ATOM 727 C CA . ALA A 1 88 ? -4.280 -2.895 20.423 1.00 93.88 88 ALA A CA 1
ATOM 728 C C . ALA A 1 88 ? -3.392 -3.175 19.193 1.00 93.88 88 ALA A C 1
ATOM 730 O O . ALA A 1 88 ? -2.886 -2.242 18.572 1.00 93.88 88 ALA A O 1
ATOM 731 N N . LEU A 1 89 ? -3.242 -4.448 18.807 1.00 93.50 89 LEU A N 1
ATOM 732 C CA . LEU A 1 89 ? -2.453 -4.835 17.633 1.00 93.50 89 LEU A CA 1
ATOM 733 C C . LEU A 1 89 ? -3.081 -4.362 16.313 1.00 93.50 89 LEU A C 1
ATOM 735 O O . LEU A 1 89 ? -2.353 -3.931 15.423 1.00 93.50 89 LEU A O 1
ATOM 739 N N . TYR A 1 90 ? -4.413 -4.383 16.210 1.00 96.62 90 TYR A N 1
ATOM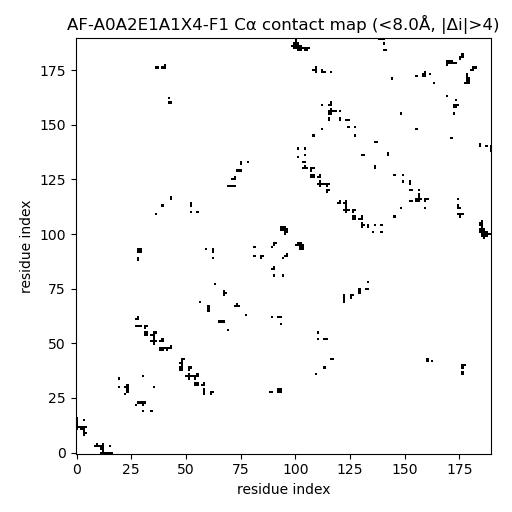 740 C CA . TYR A 1 90 ? -5.138 -3.912 15.027 1.00 96.62 90 TYR A CA 1
ATOM 741 C C . TYR A 1 90 ? -5.115 -2.389 14.953 1.00 96.62 90 TYR A C 1
ATOM 743 O O . TYR A 1 90 ? -4.763 -1.845 13.914 1.00 96.62 90 TYR A O 1
ATOM 751 N N . LYS A 1 91 ? -5.362 -1.690 16.073 1.00 94.12 91 LYS A N 1
ATOM 752 C CA . LYS A 1 91 ? -5.199 -0.223 16.154 1.00 94.12 91 LYS A CA 1
ATOM 753 C C . LYS A 1 91 ? -3.859 0.245 15.623 1.00 94.12 91 LYS A C 1
ATOM 755 O O . LYS A 1 91 ? -3.784 1.237 14.913 1.00 94.12 91 LYS A O 1
ATOM 760 N N . ARG A 1 92 ? -2.798 -0.467 15.997 1.00 92.75 92 ARG A N 1
ATOM 761 C CA . ARG A 1 92 ? -1.436 -0.092 15.638 1.00 92.75 92 ARG A CA 1
ATOM 762 C C . ARG A 1 92 ? -1.115 -0.331 14.163 1.00 92.75 92 ARG A C 1
ATOM 764 O O . ARG A 1 92 ? -0.356 0.449 13.602 1.00 92.75 92 ARG A O 1
ATOM 771 N N . ALA A 1 93 ? -1.610 -1.420 13.578 1.00 95.81 93 ALA A N 1
ATOM 772 C CA . ALA A 1 93 ? -1.182 -1.866 12.252 1.00 95.81 93 ALA A CA 1
ATOM 773 C C . ALA A 1 93 ? -2.180 -1.544 11.127 1.00 95.81 93 ALA A C 1
ATOM 775 O O . ALA A 1 93 ? -1.760 -1.272 10.007 1.00 95.81 93 ALA A O 1
ATOM 776 N N . CYS A 1 94 ? -3.481 -1.548 11.415 1.00 97.38 94 CYS A N 1
ATOM 777 C CA . CYS A 1 94 ? -4.539 -1.487 10.403 1.00 97.38 94 CYS A CA 1
ATOM 778 C C . CYS A 1 94 ? -5.113 -0.084 10.175 1.00 97.38 94 CYS A C 1
ATOM 780 O O . CYS A 1 94 ? -5.733 0.166 9.146 1.00 97.38 94 CYS A O 1
ATOM 782 N N . TRP A 1 95 ? -4.918 0.825 11.130 1.00 97.31 95 TRP A N 1
ATOM 783 C CA . TRP A 1 95 ? -5.574 2.133 11.171 1.00 97.31 95 TRP A CA 1
ATOM 784 C C . TRP A 1 95 ? -4.558 3.273 11.259 1.00 97.31 95 TRP A C 1
ATOM 786 O O . TRP A 1 95 ? -3.353 3.021 11.399 1.00 97.31 95 TRP A O 1
ATOM 796 N N . ASN A 1 96 ? -5.01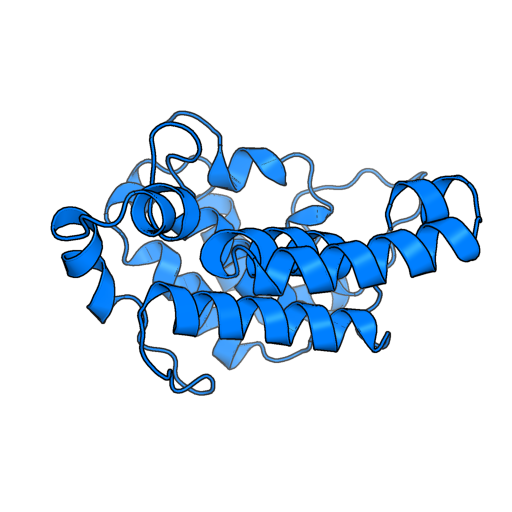8 4.521 11.162 1.00 97.00 96 ASN A N 1
ATOM 797 C CA . ASN A 1 96 ? -4.158 5.668 11.425 1.00 97.00 96 ASN A CA 1
ATOM 798 C C . ASN A 1 96 ? -3.814 5.710 12.922 1.00 97.00 96 ASN A C 1
ATOM 800 O O . ASN A 1 96 ? -4.621 5.392 13.796 1.00 97.00 96 ASN A O 1
ATOM 804 N N . SER A 1 97 ? -2.567 6.055 13.234 1.00 94.31 97 SER A N 1
ATOM 805 C CA . SER A 1 97 ? -2.053 6.044 14.606 1.00 94.31 97 SER A CA 1
ATOM 806 C C . SER A 1 97 ? -1.088 7.196 14.845 1.00 94.31 97 SER A C 1
ATOM 808 O O . SER A 1 97 ? -0.633 7.840 13.910 1.00 94.31 97 SER A O 1
ATOM 810 N N . GLU A 1 98 ? -0.706 7.437 16.098 1.00 92.62 98 GLU A N 1
ATOM 811 C CA . GLU A 1 98 ? 0.288 8.471 16.420 1.00 92.62 98 GLU A CA 1
ATOM 812 C C . GLU A 1 98 ? 1.633 8.247 15.703 1.00 92.62 98 GLU A C 1
ATOM 814 O O . GLU A 1 98 ? 2.294 9.200 15.294 1.00 92.62 98 GLU A O 1
ATOM 819 N N . ILE A 1 99 ? 2.031 6.983 15.528 1.00 93.25 99 ILE A N 1
ATOM 820 C CA . ILE A 1 99 ? 3.289 6.620 14.863 1.00 93.25 99 ILE A CA 1
ATOM 821 C C . ILE A 1 99 ? 3.162 6.785 13.346 1.00 93.25 99 ILE A C 1
ATOM 823 O O . ILE A 1 99 ? 4.108 7.222 12.696 1.00 93.25 99 ILE A O 1
ATOM 827 N N . ALA A 1 100 ? 2.015 6.412 12.780 1.00 96.69 100 ALA A N 1
ATOM 828 C CA . ALA A 1 100 ? 1.720 6.476 11.353 1.00 96.69 100 ALA A CA 1
ATOM 829 C C . ALA A 1 100 ? 0.380 7.205 11.148 1.00 96.69 100 ALA A C 1
ATOM 831 O O . ALA A 1 100 ? -0.653 6.548 10.968 1.00 96.69 100 ALA A O 1
ATOM 832 N N . PRO A 1 101 ? 0.365 8.550 11.221 1.00 97.00 101 PRO A N 1
ATOM 833 C CA . PRO A 1 101 ? -0.869 9.337 11.159 1.00 97.00 101 PRO A CA 1
ATOM 834 C C . PRO A 1 101 ? -1.584 9.222 9.813 1.00 97.00 101 PRO A C 1
ATOM 836 O O . PRO A 1 101 ? -2.764 9.534 9.729 1.00 97.00 101 PRO A O 1
ATOM 839 N N . TYR A 1 102 ? -0.884 8.745 8.781 1.00 98.06 102 TYR A N 1
ATOM 840 C CA . TYR A 1 102 ? -1.429 8.525 7.447 1.00 98.06 102 TYR A CA 1
ATOM 841 C C . TYR A 1 102 ? -1.205 7.091 6.955 1.00 98.06 102 TYR A C 1
ATOM 843 O O . TYR A 1 102 ? -0.996 6.861 5.762 1.00 98.06 102 TYR A O 1
ATOM 851 N N . ASN A 1 103 ? -1.216 6.121 7.877 1.00 97.88 103 ASN A N 1
ATOM 852 C CA . ASN A 1 103 ? -1.076 4.695 7.577 1.00 97.88 103 ASN A CA 1
ATOM 853 C C . ASN A 1 103 ? -2.029 4.247 6.460 1.00 97.88 103 ASN A C 1
ATOM 855 O O . ASN A 1 103 ? -1.590 3.680 5.464 1.00 97.88 103 ASN A O 1
ATOM 859 N N . VAL A 1 104 ? -3.317 4.576 6.584 1.00 97.88 104 VAL A N 1
ATOM 860 C CA . VAL A 1 104 ? -4.366 4.246 5.612 1.00 97.88 104 VAL A CA 1
ATOM 861 C C . VAL A 1 104 ? -4.019 4.800 4.228 1.00 97.88 104 VAL A C 1
ATOM 863 O O . VAL A 1 104 ? -4.075 4.089 3.224 1.00 97.88 104 VAL A O 1
ATOM 866 N N . GLN A 1 105 ? -3.634 6.073 4.148 1.00 98.50 105 GLN A N 1
ATOM 867 C CA . GLN A 1 105 ? -3.354 6.740 2.877 1.00 98.50 105 GLN A CA 1
ATOM 868 C C . GLN A 1 105 ? -2.095 6.180 2.213 1.00 98.50 105 GLN A C 1
ATOM 870 O O . GLN A 1 105 ? -2.117 5.876 1.016 1.00 98.50 105 GLN A O 1
ATOM 875 N N . GLY A 1 106 ? -1.012 6.024 2.977 1.00 98.31 106 GLY A N 1
ATOM 876 C CA . GLY A 1 106 ? 0.243 5.477 2.475 1.00 98.31 106 GLY A CA 1
ATOM 877 C C . GLY A 1 106 ? 0.119 4.007 2.072 1.00 98.31 106 GLY A C 1
ATOM 878 O O . GLY A 1 106 ? 0.601 3.630 1.005 1.00 98.31 106 GLY A O 1
ATOM 879 N N . PHE A 1 107 ? -0.615 3.196 2.840 1.00 98.69 107 PHE A N 1
ATOM 880 C CA . PHE A 1 107 ? -0.905 1.804 2.492 1.00 98.69 107 PHE A CA 1
ATOM 881 C C . PHE A 1 107 ? -1.622 1.697 1.139 1.00 98.69 107 PHE A C 1
ATOM 883 O O . PHE A 1 107 ? -1.153 1.005 0.234 1.00 98.69 107 PHE A O 1
ATOM 890 N N . PHE A 1 108 ? -2.730 2.423 0.955 1.00 98.69 108 PHE A N 1
ATOM 891 C CA . PHE A 1 108 ? -3.490 2.359 -0.297 1.00 98.69 108 PHE A CA 1
ATOM 892 C C . PHE A 1 108 ? -2.759 3.017 -1.475 1.00 98.69 108 PHE A C 1
ATOM 894 O O . PHE A 1 108 ? -2.944 2.588 -2.615 1.00 98.69 108 PHE A O 1
ATOM 901 N N . MET A 1 109 ? -1.889 4.006 -1.241 1.00 98.69 109 MET A N 1
ATOM 902 C CA . MET A 1 109 ? -0.971 4.487 -2.279 1.00 98.69 109 MET A CA 1
ATOM 903 C C . MET A 1 109 ? -0.001 3.384 -2.710 1.00 98.69 109 MET A C 1
ATOM 905 O O . MET A 1 109 ? 0.138 3.144 -3.906 1.00 98.69 109 MET A O 1
ATOM 909 N N . ASN A 1 110 ? 0.625 2.684 -1.763 1.00 98.75 110 ASN A N 1
ATOM 910 C CA . ASN A 1 110 ? 1.535 1.588 -2.076 1.00 98.75 110 ASN A CA 1
ATOM 911 C C . ASN A 1 110 ? 0.845 0.458 -2.849 1.00 98.75 110 ASN A C 1
ATOM 913 O O . ASN A 1 110 ? 1.332 0.036 -3.895 1.00 98.75 110 ASN A O 1
ATOM 917 N N . LEU A 1 111 ? -0.301 -0.024 -2.362 1.00 98.81 111 LEU A N 1
ATOM 918 C CA . LEU A 1 111 ? -1.027 -1.095 -3.043 1.00 98.81 111 LEU A CA 1
ATOM 919 C C . LEU A 1 111 ? -1.457 -0.664 -4.451 1.00 98.81 111 LEU A C 1
ATOM 921 O O . LEU A 1 111 ? -1.302 -1.423 -5.406 1.00 98.81 111 LEU A O 1
ATOM 925 N N . GLY A 1 112 ? -1.941 0.570 -4.608 1.00 98.75 112 GLY A N 1
ATOM 926 C CA . GLY A 1 112 ? -2.264 1.107 -5.926 1.00 98.75 112 GLY A CA 1
ATOM 927 C C . GLY A 1 112 ? -1.046 1.151 -6.857 1.00 98.75 112 GLY A C 1
ATOM 928 O O . GLY A 1 112 ? -1.172 0.800 -8.031 1.00 98.75 112 GLY A O 1
ATOM 929 N N . ASP A 1 113 ? 0.137 1.506 -6.351 1.00 98.81 113 ASP A N 1
ATOM 930 C CA . ASP A 1 113 ? 1.382 1.495 -7.131 1.00 98.81 113 ASP A CA 1
ATOM 931 C C . ASP A 1 113 ? 1.746 0.091 -7.603 1.00 98.81 113 ASP A C 1
ATOM 933 O O . ASP A 1 113 ? 2.095 -0.105 -8.770 1.00 98.81 113 ASP A O 1
ATOM 937 N N . MET A 1 114 ? 1.625 -0.895 -6.713 1.00 98.81 114 MET A N 1
ATOM 938 C CA . MET A 1 114 ? 1.875 -2.296 -7.037 1.00 98.81 114 MET A CA 1
ATOM 939 C C . MET A 1 114 ? 0.895 -2.805 -8.100 1.00 98.81 114 MET A C 1
ATOM 941 O O . MET A 1 114 ? 1.317 -3.436 -9.065 1.00 98.81 114 MET A O 1
ATOM 945 N N . LEU A 1 115 ? -0.392 -2.467 -7.993 1.00 98.81 115 LEU A N 1
ATOM 946 C CA . LEU A 1 115 ? -1.399 -2.836 -8.993 1.00 98.81 115 LEU A CA 1
ATOM 947 C C . LEU A 1 115 ? -1.134 -2.173 -10.352 1.00 98.81 115 LEU A C 1
ATOM 949 O O . LEU A 1 115 ? -1.223 -2.837 -11.383 1.00 98.81 115 LEU A O 1
ATOM 953 N N . VAL A 1 116 ? -0.747 -0.890 -10.382 1.00 98.81 116 VAL A N 1
ATOM 954 C CA . VAL A 1 116 ? -0.332 -0.221 -11.631 1.00 98.81 116 VAL A CA 1
ATOM 955 C C . VAL A 1 116 ? 0.883 -0.919 -12.236 1.00 98.81 116 VAL A C 1
ATOM 957 O O . VAL A 1 116 ? 0.875 -1.227 -13.425 1.00 98.81 116 VAL A O 1
ATOM 960 N N . LYS A 1 117 ? 1.906 -1.218 -11.431 1.00 98.56 117 LYS A N 1
ATOM 961 C CA . LYS A 1 117 ? 3.105 -1.939 -11.878 1.00 98.56 117 LYS A CA 1
ATOM 962 C C . LYS A 1 117 ? 2.767 -3.335 -12.422 1.00 98.56 117 LYS A C 1
ATOM 964 O O . LYS A 1 117 ? 3.368 -3.771 -13.406 1.00 98.56 117 LYS A O 1
ATOM 969 N N . ASN A 1 118 ? 1.760 -3.999 -11.850 1.00 98.50 118 ASN A N 1
ATOM 970 C CA . ASN A 1 118 ? 1.234 -5.274 -12.343 1.00 98.50 118 ASN A CA 1
ATOM 971 C C . ASN A 1 118 ? 0.387 -5.139 -13.628 1.00 98.50 118 ASN A C 1
ATOM 973 O O . ASN A 1 118 ? 0.128 -6.125 -14.307 1.00 98.50 118 ASN A O 1
ATOM 977 N N . GLY A 1 119 ? -0.010 -3.922 -14.013 1.00 98.38 119 GLY A N 1
ATOM 978 C CA . GLY A 1 119 ? -0.868 -3.647 -15.172 1.00 98.38 119 GLY A CA 1
ATOM 979 C C . GLY A 1 119 ? -2.370 -3.611 -14.859 1.00 98.38 119 GLY A C 1
ATOM 980 O O . GLY A 1 119 ? -3.182 -3.388 -15.756 1.00 98.38 119 GLY A O 1
ATOM 981 N N . GLU A 1 120 ? -2.769 -3.752 -13.596 1.00 98.56 120 GLU A N 1
ATOM 982 C CA . GLU A 1 120 ? -4.164 -3.772 -13.136 1.00 98.56 120 GLU A CA 1
ATOM 983 C C . GLU A 1 120 ? -4.714 -2.358 -12.890 1.00 98.56 120 GLU A C 1
ATOM 985 O O . GLU A 1 120 ? -5.231 -2.018 -11.823 1.00 98.56 120 GLU A O 1
ATOM 990 N N . VAL A 1 121 ? -4.606 -1.492 -13.899 1.00 98.62 121 VAL A N 1
ATOM 991 C CA . VAL A 1 121 ? -4.852 -0.044 -13.769 1.00 98.62 121 VAL A CA 1
ATOM 992 C C . VAL A 1 121 ? -6.260 0.285 -13.258 1.00 98.62 121 VAL A C 1
ATOM 994 O O . VAL A 1 121 ? -6.430 1.197 -12.446 1.00 98.62 121 VAL A O 1
ATOM 997 N N . ALA A 1 122 ? -7.282 -0.450 -13.705 1.00 98.44 122 ALA A N 1
ATOM 998 C CA . ALA A 1 122 ? -8.663 -0.208 -13.290 1.00 98.44 122 ALA A CA 1
ATOM 999 C C . ALA A 1 122 ? -8.867 -0.458 -11.785 1.00 98.44 122 ALA A C 1
ATOM 1001 O O . ALA A 1 122 ? -9.482 0.363 -11.102 1.00 98.44 122 ALA A O 1
ATOM 1002 N N . VAL A 1 123 ? -8.315 -1.557 -11.262 1.00 98.62 123 VAL A N 1
ATOM 1003 C CA . VAL A 1 123 ? -8.369 -1.895 -9.832 1.00 98.62 123 VAL A CA 1
ATOM 1004 C C . VAL A 1 123 ? -7.510 -0.919 -9.031 1.00 98.62 123 VAL A C 1
ATOM 1006 O O . VAL A 1 123 ? -7.974 -0.376 -8.029 1.00 98.62 123 VAL A O 1
ATOM 1009 N N . ALA A 1 124 ? -6.312 -0.592 -9.524 1.00 98.62 124 ALA A N 1
ATOM 1010 C CA . ALA A 1 124 ? -5.425 0.378 -8.890 1.00 98.62 124 ALA A CA 1
ATOM 1011 C C . ALA A 1 124 ? -6.102 1.735 -8.670 1.00 98.62 124 ALA A C 1
ATOM 1013 O O . ALA A 1 124 ? -6.004 2.315 -7.591 1.00 98.62 124 ALA A O 1
ATOM 1014 N N . LYS A 1 125 ? -6.850 2.231 -9.667 1.00 98.56 125 LYS A N 1
ATOM 1015 C CA . LYS A 1 125 ? -7.622 3.473 -9.527 1.00 98.56 125 LYS A CA 1
ATOM 1016 C C . LYS A 1 125 ? -8.637 3.386 -8.391 1.00 98.56 125 LYS A C 1
ATOM 1018 O O . LYS A 1 125 ? -8.724 4.339 -7.626 1.00 98.56 125 LYS A O 1
ATOM 1023 N N . ARG A 1 126 ? -9.366 2.276 -8.237 1.00 98.31 126 ARG A N 1
ATOM 1024 C CA . ARG A 1 126 ? -10.315 2.083 -7.119 1.00 98.31 126 ARG A CA 1
ATOM 1025 C C . ARG A 1 126 ? -9.601 2.077 -5.768 1.00 98.31 126 ARG A C 1
ATOM 1027 O O . ARG A 1 126 ? -10.029 2.767 -4.843 1.00 98.31 126 ARG A O 1
ATOM 1034 N N . ILE A 1 127 ? -8.465 1.390 -5.686 1.00 98.56 127 ILE A N 1
ATOM 1035 C CA . ILE A 1 127 ? -7.623 1.375 -4.487 1.00 98.56 127 ILE A CA 1
ATOM 1036 C C . ILE A 1 127 ? -7.117 2.777 -4.133 1.00 98.56 127 ILE A C 1
ATOM 1038 O O . ILE A 1 127 ? -7.309 3.224 -3.005 1.00 98.56 127 ILE A O 1
ATOM 1042 N N . TYR A 1 128 ? -6.587 3.544 -5.087 1.00 98.56 128 TYR A N 1
ATOM 1043 C CA . TYR A 1 128 ? -6.196 4.930 -4.817 1.00 98.56 128 TYR A CA 1
ATOM 1044 C C . TYR A 1 128 ? -7.375 5.796 -4.352 1.00 98.56 128 TYR A C 1
ATOM 1046 O O . TYR A 1 128 ? -7.206 6.650 -3.485 1.00 98.56 128 TYR A O 1
ATOM 1054 N N . GLN A 1 129 ? -8.579 5.601 -4.904 1.00 98.12 129 GLN A N 1
ATOM 1055 C CA . GLN A 1 129 ? -9.759 6.347 -4.451 1.00 98.12 129 GLN A CA 1
ATOM 1056 C C . GLN A 1 129 ? -10.137 6.014 -3.004 1.00 98.12 129 GLN A C 1
ATOM 1058 O O . GLN A 1 129 ? -10.670 6.886 -2.324 1.00 98.12 129 GLN A O 1
ATOM 1063 N N . THR A 1 130 ? -9.828 4.815 -2.506 1.00 97.88 130 THR A N 1
ATOM 1064 C CA . THR A 1 130 ? -10.068 4.440 -1.102 1.00 97.88 130 THR A CA 1
ATOM 1065 C C . THR A 1 130 ? -9.322 5.377 -0.149 1.00 97.88 130 THR A C 1
ATOM 1067 O O . THR A 1 130 ? -9.931 5.921 0.770 1.00 97.88 130 THR A O 1
ATOM 1070 N N . ALA A 1 131 ? -8.048 5.686 -0.423 1.00 97.44 131 ALA A N 1
ATOM 1071 C CA . ALA A 1 131 ? -7.277 6.646 0.376 1.00 97.44 131 ALA A CA 1
ATOM 1072 C C . ALA A 1 131 ? -7.948 8.028 0.459 1.00 97.44 131 ALA A C 1
ATOM 1074 O O . ALA A 1 131 ? -7.874 8.691 1.491 1.00 97.44 131 ALA A O 1
ATOM 1075 N N . LYS A 1 132 ? -8.625 8.458 -0.616 1.00 97.94 132 LYS A N 1
ATOM 1076 C CA . LYS A 1 132 ? -9.297 9.765 -0.699 1.00 97.94 132 LYS A CA 1
ATOM 1077 C C . LYS A 1 132 ? -10.591 9.847 0.099 1.00 97.94 132 LYS A C 1
ATOM 1079 O O . LYS A 1 132 ? -11.034 10.950 0.409 1.00 97.94 132 LYS A O 1
ATOM 1084 N N . GLN A 1 133 ? -11.212 8.706 0.376 1.00 97.50 133 GLN A N 1
ATOM 1085 C CA . GLN A 1 133 ? -12.476 8.633 1.107 1.00 97.50 133 GLN A CA 1
ATOM 1086 C C . GLN A 1 133 ? -12.272 8.735 2.623 1.00 97.50 133 GLN A C 1
ATOM 1088 O O . GLN A 1 133 ? -13.215 9.040 3.348 1.00 97.50 133 GLN A O 1
ATOM 1093 N N . HIS A 1 134 ? -11.044 8.533 3.101 1.00 97.06 134 HIS A N 1
ATOM 1094 C CA . HIS A 1 134 ? -10.708 8.703 4.506 1.00 97.06 134 HIS A CA 1
ATOM 1095 C C . HIS A 1 134 ? -10.645 10.198 4.889 1.00 97.06 134 HIS A C 1
ATOM 1097 O O . HIS A 1 134 ? -10.054 10.981 4.136 1.00 97.06 134 HIS A O 1
ATOM 1103 N N . PRO A 1 135 ? -11.176 10.621 6.055 1.00 95.31 135 PRO A N 1
ATOM 1104 C CA . PRO A 1 135 ? -11.189 12.031 6.470 1.00 95.31 135 PRO A CA 1
ATOM 1105 C C . PRO A 1 135 ? -9.815 12.722 6.441 1.00 95.31 135 PRO A C 1
ATOM 1107 O O . PRO A 1 135 ? -9.701 13.854 5.956 1.00 95.31 135 PRO A O 1
ATOM 1110 N N . ASP A 1 136 ? -8.773 12.013 6.877 1.00 96.12 136 ASP A N 1
ATOM 1111 C CA . ASP A 1 136 ? -7.400 12.534 6.979 1.00 96.12 136 ASP A CA 1
ATOM 1112 C C . ASP A 1 136 ? -6.732 12.823 5.628 1.00 96.12 136 ASP A C 1
ATOM 1114 O O . ASP A 1 136 ? -5.723 13.524 5.566 1.00 96.12 136 ASP A O 1
ATOM 1118 N N . PHE A 1 137 ? -7.316 12.387 4.505 1.00 97.50 137 PHE A N 1
ATOM 1119 C CA . PHE A 1 137 ? -6.794 12.719 3.174 1.00 97.50 137 PHE A CA 1
ATOM 1120 C C . PHE A 1 137 ? -6.637 14.233 2.955 1.00 97.50 137 PHE A C 1
ATOM 1122 O O . PHE A 1 137 ? -5.758 14.680 2.218 1.00 97.50 137 PHE A O 1
ATOM 1129 N N . LYS A 1 138 ? -7.487 15.045 3.597 1.00 96.25 138 LYS A N 1
ATOM 1130 C CA . LYS A 1 138 ? -7.475 16.507 3.445 1.00 96.25 138 LYS A CA 1
ATOM 1131 C C . LYS A 1 138 ? -6.175 17.136 3.949 1.00 96.25 138 LYS A C 1
ATOM 1133 O O . LYS A 1 138 ? -5.698 18.100 3.337 1.00 96.25 138 LYS A O 1
ATOM 1138 N N . THR A 1 139 ? -5.626 16.604 5.037 1.00 97.06 139 THR A N 1
ATOM 1139 C CA . THR A 1 139 ? -4.415 17.113 5.694 1.00 97.06 139 THR A CA 1
ATOM 1140 C C . THR A 1 139 ? -3.159 16.374 5.248 1.00 97.06 139 THR A C 1
ATOM 1142 O O . THR A 1 139 ? -2.069 16.895 5.426 1.00 97.06 139 THR A O 1
ATOM 1145 N N . TRP A 1 140 ? -3.300 15.217 4.595 1.00 98.19 140 TRP A N 1
ATOM 1146 C CA . TRP A 1 140 ? -2.165 14.414 4.151 1.00 98.19 140 TRP A CA 1
ATOM 1147 C C . TRP A 1 140 ? -1.206 15.172 3.206 1.00 98.19 140 TRP A C 1
ATOM 1149 O O . TRP A 1 140 ? -1.638 15.592 2.122 1.00 98.19 140 TRP A O 1
ATOM 1159 N N . PRO A 1 141 ? 0.099 15.293 3.540 1.00 97.31 141 PRO A N 1
ATOM 1160 C CA . PRO A 1 141 ? 1.074 16.024 2.720 1.00 97.31 141 PRO A CA 1
ATOM 1161 C C . PRO A 1 141 ? 1.217 15.496 1.284 1.00 97.31 141 PRO A C 1
ATOM 1163 O O . PRO A 1 141 ? 1.448 16.262 0.348 1.00 97.31 141 PRO A O 1
ATOM 1166 N N . TYR A 1 142 ? 0.999 14.194 1.076 1.00 97.62 142 TYR A N 1
ATOM 1167 C CA . TYR A 1 142 ? 1.181 13.528 -0.221 1.00 97.62 142 TYR A CA 1
ATOM 1168 C C . TYR A 1 142 ? -0.104 13.398 -1.046 1.00 97.62 142 TYR A C 1
ATOM 1170 O O . TYR A 1 142 ? -0.121 12.722 -2.081 1.00 97.62 142 TYR A O 1
ATOM 1178 N N . LYS A 1 143 ? -1.187 14.081 -0.654 1.00 97.94 143 LYS A N 1
ATOM 1179 C CA . LYS A 1 143 ? -2.471 14.051 -1.376 1.00 97.94 143 LYS A CA 1
ATOM 1180 C C . LYS A 1 143 ? -2.345 14.397 -2.861 1.00 97.94 143 LYS A C 1
ATOM 1182 O O . LYS A 1 143 ? -3.007 13.790 -3.706 1.00 97.94 143 LYS A O 1
ATOM 1187 N N . ASP A 1 144 ? -1.463 15.335 -3.203 1.00 97.75 144 ASP A N 1
ATOM 1188 C CA . ASP A 1 144 ? -1.258 15.751 -4.590 1.00 97.75 144 ASP A CA 1
ATOM 1189 C C . ASP A 1 144 ? -0.454 14.731 -5.396 1.00 97.75 144 ASP A C 1
ATOM 1191 O O . ASP A 1 144 ? -0.725 14.559 -6.589 1.00 97.75 144 ASP A O 1
ATOM 1195 N N . VAL A 1 145 ? 0.456 13.999 -4.743 1.00 97.88 145 VAL A N 1
ATOM 1196 C CA . VAL A 1 145 ? 1.141 12.844 -5.340 1.00 97.88 145 VAL A CA 1
ATOM 1197 C C . VAL A 1 145 ? 0.112 11.771 -5.687 1.00 97.88 145 VAL A C 1
ATOM 1199 O O . VAL A 1 145 ? 0.069 11.318 -6.829 1.00 97.88 145 VAL A O 1
ATOM 1202 N N . LEU A 1 146 ? -0.792 11.426 -4.761 1.00 98.44 146 LEU A N 1
ATOM 1203 C CA . LEU A 1 146 ? -1.858 10.453 -5.029 1.00 98.44 146 LEU A CA 1
ATOM 1204 C C . LEU A 1 146 ? -2.741 10.897 -6.200 1.00 98.44 146 LEU A C 1
ATOM 1206 O O . LEU A 1 146 ? -3.029 10.117 -7.108 1.00 98.44 146 LEU A O 1
ATOM 1210 N N . ASN A 1 147 ? -3.148 12.168 -6.218 1.00 98.38 147 ASN A N 1
ATOM 1211 C CA . ASN A 1 147 ? -3.952 12.708 -7.310 1.00 98.38 147 ASN A CA 1
ATOM 1212 C C . ASN A 1 147 ? -3.218 12.621 -8.663 1.00 98.38 147 ASN A C 1
ATOM 1214 O O . ASN A 1 147 ? -3.861 12.354 -9.680 1.00 98.38 147 ASN A O 1
ATOM 1218 N N . ARG A 1 148 ? -1.891 12.812 -8.700 1.00 98.06 148 ARG A N 1
ATOM 1219 C CA . ARG A 1 148 ? -1.073 12.588 -9.906 1.00 98.06 148 ARG A CA 1
ATOM 1220 C C . ARG A 1 148 ? -0.998 11.109 -10.284 1.00 98.06 148 ARG A C 1
ATOM 1222 O O . ARG A 1 148 ? -1.222 10.804 -11.454 1.0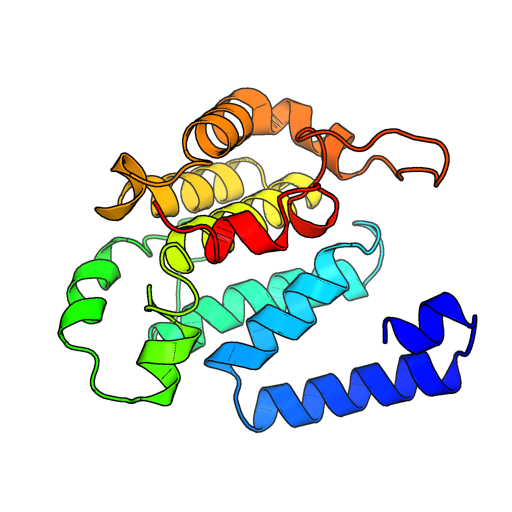0 98.06 148 ARG A O 1
ATOM 1229 N N . ARG A 1 149 ? -0.783 10.200 -9.323 1.00 97.94 149 ARG A N 1
ATOM 1230 C CA . ARG A 1 149 ? -0.798 8.739 -9.548 1.00 97.94 149 ARG A CA 1
ATOM 1231 C C . ARG A 1 149 ? -2.112 8.286 -10.188 1.00 97.94 149 ARG A C 1
ATOM 1233 O O . ARG A 1 149 ? -2.082 7.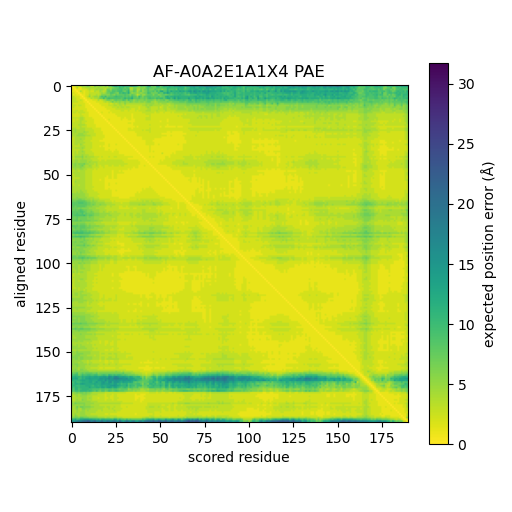575 -11.185 1.00 97.94 149 ARG A O 1
ATOM 1240 N N . ILE A 1 150 ? -3.256 8.781 -9.705 1.00 98.38 150 ILE A N 1
ATOM 1241 C CA . ILE A 1 150 ? -4.580 8.487 -10.285 1.00 98.38 150 ILE A CA 1
ATOM 1242 C C . ILE A 1 150 ? -4.696 9.004 -11.724 1.00 98.38 150 ILE A C 1
ATOM 1244 O O . ILE A 1 150 ? -5.146 8.271 -12.606 1.00 98.38 150 ILE A O 1
ATOM 1248 N N . ARG A 1 151 ? -4.316 10.267 -11.974 1.00 98.25 151 ARG A N 1
ATOM 1249 C CA . ARG A 1 151 ? -4.426 10.886 -13.308 1.00 98.25 151 ARG A CA 1
ATOM 1250 C C . ARG A 1 151 ? -3.532 10.221 -14.348 1.00 98.25 151 ARG A C 1
ATOM 1252 O O . ARG A 1 151 ? -3.890 10.201 -15.520 1.00 98.25 151 ARG A O 1
ATOM 1259 N N . HIS A 1 152 ? -2.369 9.732 -13.933 1.00 97.94 152 HIS A N 1
ATOM 1260 C CA . HIS A 1 152 ? -1.362 9.167 -14.826 1.00 97.94 152 HIS A CA 1
ATOM 1261 C C . HIS A 1 152 ? -1.271 7.642 -14.743 1.00 97.94 152 HIS A C 1
ATOM 1263 O O . HIS A 1 152 ? -0.323 7.087 -15.285 1.00 97.94 152 HIS A O 1
ATOM 1269 N N . ALA A 1 153 ? -2.226 6.960 -14.103 1.00 98.06 153 ALA A N 1
ATOM 1270 C CA . ALA A 1 153 ? -2.119 5.536 -13.785 1.00 98.06 153 ALA A CA 1
ATOM 1271 C C . ALA A 1 153 ? -1.794 4.662 -15.011 1.00 98.06 153 ALA A C 1
ATOM 1273 O O . ALA A 1 153 ? -0.931 3.798 -14.923 1.00 98.06 153 ALA A O 1
ATOM 1274 N N . GLU A 1 154 ? -2.398 4.937 -16.171 1.00 98.25 154 GLU A N 1
ATOM 1275 C CA . GLU A 1 154 ? -2.090 4.245 -17.429 1.00 98.25 154 GLU A CA 1
ATOM 1276 C C . GLU A 1 154 ? -0.632 4.441 -17.869 1.00 98.25 154 GLU A C 1
ATOM 1278 O O . GLU A 1 154 ? 0.048 3.486 -18.228 1.00 98.25 154 GLU A O 1
ATOM 1283 N N . LYS A 1 155 ? -0.129 5.681 -17.822 1.00 97.12 155 LYS A N 1
ATOM 1284 C CA . LYS A 1 155 ? 1.263 6.001 -18.187 1.00 97.12 155 LYS A CA 1
ATOM 1285 C C . LYS A 1 155 ? 2.257 5.468 -17.158 1.00 97.12 155 LYS A C 1
ATOM 1287 O O . LYS A 1 155 ? 3.404 5.191 -17.493 1.00 97.12 155 LYS A O 1
ATOM 1292 N N . ASN A 1 156 ? 1.824 5.357 -15.907 1.00 98.00 156 ASN A N 1
ATOM 1293 C CA . ASN A 1 156 ? 2.661 4.927 -14.804 1.00 98.00 156 ASN A CA 1
ATOM 1294 C C . ASN A 1 156 ? 2.965 3.428 -14.833 1.00 98.00 156 ASN A C 1
ATOM 1296 O O . ASN A 1 156 ? 3.920 3.039 -14.177 1.00 98.00 156 ASN A O 1
ATOM 1300 N N . VAL A 1 157 ? 2.239 2.609 -15.606 1.00 98.25 157 VAL A N 1
ATOM 1301 C CA . VAL A 1 157 ? 2.553 1.176 -15.762 1.00 98.25 157 VAL A CA 1
ATOM 1302 C C . VAL A 1 157 ? 4.019 0.994 -16.153 1.00 98.25 157 VAL A C 1
ATOM 1304 O O . VAL A 1 157 ? 4.779 0.362 -15.427 1.00 98.25 157 VAL A O 1
ATOM 1307 N N . GLU A 1 158 ? 4.444 1.629 -17.246 1.00 96.38 158 GLU A N 1
ATOM 1308 C CA . GLU A 1 158 ? 5.822 1.504 -17.728 1.00 96.38 158 GLU A CA 1
ATOM 1309 C C . GLU A 1 158 ? 6.818 2.265 -16.846 1.00 96.38 158 GLU A C 1
ATOM 1311 O O . GLU A 1 158 ? 7.920 1.784 -16.600 1.00 96.38 158 GLU A O 1
ATOM 1316 N N . ARG A 1 159 ? 6.422 3.408 -16.269 1.00 95.38 159 ARG A N 1
ATOM 1317 C CA . ARG A 1 159 ? 7.290 4.153 -15.337 1.00 95.38 159 ARG A CA 1
ATOM 1318 C C . ARG A 1 159 ? 7.603 3.359 -14.071 1.00 95.38 159 ARG A C 1
ATOM 1320 O O . ARG A 1 159 ? 8.725 3.388 -13.590 1.00 95.38 159 ARG A O 1
ATOM 1327 N N . PHE A 1 160 ? 6.630 2.624 -13.542 1.00 97.25 160 PHE A N 1
ATOM 1328 C CA . PHE A 1 160 ? 6.787 1.816 -12.332 1.00 97.25 160 PHE A CA 1
ATOM 1329 C C . PHE A 1 160 ? 7.515 0.493 -12.582 1.00 97.25 160 PHE A C 1
ATOM 1331 O O . PHE A 1 160 ? 7.998 -0.127 -11.632 1.00 97.25 160 PHE A O 1
ATOM 1338 N N . ARG A 1 161 ? 7.594 0.061 -13.844 1.00 96.50 161 ARG A N 1
ATOM 1339 C CA . ARG A 1 161 ? 8.398 -1.082 -14.293 1.00 96.50 161 ARG A CA 1
ATOM 1340 C C . ARG A 1 161 ? 9.836 -0.700 -14.634 1.00 96.50 161 ARG A C 1
ATOM 1342 O O . ARG A 1 161 ? 10.668 -1.592 -14.750 1.00 96.50 161 ARG A O 1
ATOM 1349 N N . HIS A 1 162 ? 10.134 0.594 -14.779 1.00 92.56 162 HIS A N 1
ATOM 1350 C CA . HIS A 1 162 ? 11.489 1.070 -15.046 1.00 92.56 162 HIS A CA 1
ATOM 1351 C C . HIS A 1 162 ? 12.443 0.642 -13.928 1.00 92.56 162 HIS A C 1
ATOM 1353 O O . HIS A 1 162 ? 12.205 0.906 -12.746 1.00 92.56 162 HIS A O 1
ATOM 1359 N N . ILE A 1 163 ? 13.527 -0.025 -14.318 1.00 88.38 163 ILE A N 1
ATOM 1360 C CA . ILE A 1 163 ? 14.594 -0.419 -13.404 1.00 88.38 163 ILE A CA 1
ATOM 1361 C C . ILE A 1 163 ? 15.487 0.799 -13.209 1.00 88.38 163 ILE A C 1
ATOM 1363 O O . ILE A 1 163 ? 16.169 1.232 -14.130 1.00 88.38 163 ILE A O 1
ATOM 1367 N N . ILE A 1 164 ? 15.462 1.335 -11.996 1.00 84.50 164 ILE A N 1
ATOM 1368 C CA . ILE A 1 164 ? 16.248 2.501 -11.610 1.00 84.50 164 ILE A CA 1
ATOM 1369 C C . ILE A 1 164 ? 17.700 2.071 -11.382 1.00 84.50 164 ILE A C 1
ATOM 1371 O O . ILE A 1 164 ? 17.965 1.242 -10.508 1.00 84.50 164 ILE A O 1
ATOM 1375 N N . ASP A 1 165 ? 18.634 2.656 -12.130 1.00 79.88 165 ASP A N 1
ATOM 1376 C CA . ASP A 1 165 ? 20.066 2.526 -11.850 1.00 79.88 165 ASP A CA 1
ATOM 1377 C C . ASP A 1 165 ? 20.496 3.418 -10.667 1.00 79.88 165 ASP A C 1
ATOM 1379 O O . ASP A 1 165 ? 19.921 4.472 -10.405 1.00 79.88 165 ASP A O 1
ATOM 1383 N N . ASN A 1 166 ? 21.562 3.032 -9.964 1.00 72.56 166 ASN A N 1
ATOM 1384 C CA . ASN A 1 166 ? 22.124 3.764 -8.824 1.00 72.56 166 ASN A CA 1
ATOM 1385 C C . ASN A 1 166 ? 22.553 5.201 -9.172 1.00 72.56 166 ASN A C 1
ATOM 1387 O O . ASN A 1 166 ? 22.702 6.034 -8.277 1.00 72.56 166 ASN A O 1
ATOM 1391 N N . SER A 1 167 ? 22.787 5.487 -10.454 1.00 76.31 167 SER A N 1
ATOM 1392 C CA . SER A 1 167 ? 23.133 6.818 -10.953 1.00 76.31 167 SER A CA 1
ATOM 1393 C C . SER A 1 167 ? 21.916 7.732 -11.168 1.00 76.31 167 SER A C 1
ATOM 1395 O O . SER A 1 167 ? 22.073 8.951 -11.292 1.00 76.31 167 SER A O 1
ATOM 1397 N N . GLU A 1 168 ? 20.701 7.178 -11.189 1.00 82.81 168 GLU A N 1
ATOM 1398 C CA . GLU A 1 168 ? 19.478 7.916 -11.486 1.00 82.81 168 GLU A CA 1
ATOM 1399 C C . GLU A 1 168 ? 18.914 8.625 -10.250 1.00 82.81 168 GLU A C 1
ATOM 1401 O O . GLU A 1 168 ? 18.762 8.062 -9.163 1.00 82.81 168 GLU A O 1
ATOM 1406 N N . LYS A 1 169 ? 18.525 9.893 -10.425 1.00 81.12 169 LYS A N 1
ATOM 1407 C CA . LYS A 1 169 ? 17.807 10.629 -9.386 1.00 81.12 169 LYS A CA 1
ATOM 1408 C C . LYS A 1 169 ? 16.352 10.168 -9.348 1.00 81.12 169 LYS A C 1
ATOM 1410 O O . LYS A 1 169 ? 15.561 10.554 -10.206 1.00 81.12 169 LYS A O 1
ATOM 1415 N N . VAL A 1 170 ? 15.985 9.422 -8.309 1.00 82.44 170 VAL A N 1
ATOM 1416 C CA . VAL A 1 170 ? 14.598 8.981 -8.126 1.00 82.44 170 VAL A CA 1
ATOM 1417 C C . VAL A 1 170 ? 13.696 10.148 -7.738 1.00 82.44 170 VAL A C 1
ATOM 1419 O O . VAL A 1 170 ? 13.949 10.871 -6.770 1.00 82.44 170 VAL A O 1
ATOM 1422 N N . THR A 1 171 ? 12.628 10.329 -8.508 1.00 84.19 171 THR A N 1
ATOM 1423 C CA . THR A 1 171 ? 11.552 11.288 -8.245 1.00 84.19 171 THR A CA 1
ATOM 1424 C C . THR A 1 171 ? 10.300 10.549 -7.761 1.00 84.19 171 THR A C 1
ATOM 1426 O O . THR A 1 171 ? 10.331 9.370 -7.416 1.00 84.19 171 THR A O 1
ATOM 1429 N N . GLU A 1 172 ? 9.163 11.238 -7.731 1.00 86.25 172 GLU A N 1
ATOM 1430 C CA . GLU A 1 172 ? 7.859 10.632 -7.449 1.00 86.25 172 GLU A CA 1
ATOM 1431 C C . GLU A 1 172 ? 7.317 9.720 -8.566 1.00 86.25 172 GLU A C 1
ATOM 1433 O O . GLU A 1 172 ? 6.285 9.083 -8.368 1.00 86.25 172 GLU A O 1
ATOM 1438 N N . ASP A 1 173 ? 7.983 9.648 -9.725 1.00 86.00 173 ASP A N 1
ATOM 1439 C CA . ASP A 1 173 ? 7.540 8.843 -10.873 1.00 86.00 173 ASP A CA 1
ATOM 1440 C C . ASP A 1 173 ? 7.808 7.331 -10.706 1.00 86.00 173 ASP A C 1
ATOM 1442 O O . ASP A 1 173 ? 7.441 6.546 -11.579 1.00 86.00 173 ASP A O 1
ATOM 1446 N N . ALA A 1 174 ? 8.398 6.910 -9.582 1.00 94.19 174 ALA A N 1
ATOM 1447 C CA . ALA A 1 174 ? 8.555 5.509 -9.198 1.00 94.19 174 ALA A CA 1
ATOM 1448 C C . ALA A 1 174 ? 7.438 5.034 -8.242 1.00 94.19 174 ALA A C 1
ATOM 1450 O O . ALA A 1 174 ? 6.676 5.825 -7.665 1.00 94.19 174 ALA A O 1
ATOM 1451 N N . ILE A 1 175 ? 7.353 3.717 -8.027 1.00 97.00 175 ILE A N 1
ATOM 1452 C CA . ILE A 1 175 ? 6.515 3.158 -6.953 1.00 97.00 175 ILE A CA 1
ATOM 1453 C C . ILE A 1 175 ? 6.987 3.659 -5.586 1.00 97.00 175 ILE A C 1
ATOM 1455 O O . ILE A 1 175 ? 8.184 3.875 -5.385 1.00 97.00 175 ILE A O 1
ATOM 1459 N N . MET A 1 176 ? 6.061 3.805 -4.637 1.00 97.31 176 MET A N 1
ATOM 1460 C CA . MET A 1 176 ? 6.288 4.439 -3.336 1.00 97.31 176 MET A CA 1
ATOM 1461 C C . MET A 1 176 ? 7.569 3.981 -2.630 1.00 97.31 176 MET A C 1
ATOM 1463 O O . MET A 1 176 ? 8.333 4.843 -2.203 1.00 97.31 176 MET A O 1
ATOM 1467 N N . ILE A 1 177 ? 7.867 2.674 -2.572 1.00 95.81 177 ILE A N 1
ATOM 1468 C CA . ILE A 1 177 ? 9.061 2.164 -1.868 1.00 95.81 177 ILE A CA 1
ATOM 1469 C C . ILE A 1 177 ? 10.392 2.689 -2.422 1.00 95.81 177 ILE A C 1
ATOM 1471 O O . ILE A 1 177 ? 11.384 2.738 -1.697 1.00 95.81 177 ILE A O 1
ATOM 1475 N N . LEU A 1 178 ? 10.430 3.067 -3.698 1.00 94.62 178 LEU A N 1
ATOM 1476 C CA . LEU A 1 178 ? 11.631 3.590 -4.345 1.00 94.62 178 LEU A CA 1
ATOM 1477 C C . LEU A 1 178 ? 11.732 5.114 -4.222 1.00 94.62 178 LEU A C 1
ATOM 1479 O O . LEU A 1 178 ? 12.776 5.684 -4.517 1.00 94.62 178 LEU A O 1
ATOM 1483 N N . THR A 1 179 ? 10.671 5.785 -3.776 1.00 95.00 179 THR A N 1
ATOM 1484 C CA . THR A 1 179 ? 10.645 7.246 -3.681 1.00 95.00 179 THR A CA 1
ATOM 1485 C C . THR A 1 179 ? 11.305 7.763 -2.395 1.00 95.00 179 THR A C 1
ATOM 1487 O O . THR A 1 179 ? 11.310 7.070 -1.372 1.00 95.00 179 THR A O 1
ATOM 1490 N N . PRO A 1 180 ? 11.781 9.024 -2.380 1.00 92.62 180 PRO A N 1
ATOM 1491 C CA . PRO A 1 180 ? 12.313 9.658 -1.169 1.00 92.62 180 PRO A CA 1
ATOM 1492 C C . PRO A 1 180 ? 11.302 9.785 -0.020 1.00 92.62 180 PRO A C 1
ATOM 1494 O O . PRO A 1 180 ? 11.695 9.936 1.132 1.00 92.62 180 PRO A O 1
ATOM 1497 N N . PHE A 1 181 ? 10.003 9.724 -0.322 1.00 95.25 181 PHE A N 1
ATOM 1498 C CA . PHE A 1 181 ? 8.931 9.828 0.664 1.00 95.25 181 PHE A CA 1
ATOM 1499 C C . PHE A 1 181 ? 8.373 8.467 1.103 1.00 95.25 181 PHE A C 1
ATOM 1501 O O . PHE A 1 181 ? 7.361 8.421 1.796 1.00 95.25 181 PHE A O 1
ATOM 1508 N N . SER A 1 182 ? 9.021 7.360 0.728 1.00 95.38 182 SER A N 1
ATOM 1509 C CA . SER A 1 182 ? 8.567 5.981 0.967 1.00 95.38 182 SER A CA 1
ATOM 1510 C C . SER A 1 182 ? 8.079 5.710 2.395 1.00 95.38 182 SER A C 1
ATOM 1512 O O . SER A 1 182 ? 7.036 5.088 2.581 1.00 95.38 182 SER A O 1
ATOM 1514 N N . CYS A 1 183 ? 8.802 6.182 3.411 1.00 95.88 183 CYS A N 1
ATOM 1515 C CA . CYS A 1 183 ? 8.383 6.072 4.811 1.00 95.88 183 CYS A CA 1
ATOM 1516 C C . CYS A 1 183 ? 7.430 7.208 5.213 1.00 95.88 183 CYS A C 1
ATOM 1518 O O . CYS A 1 183 ? 6.468 7.012 5.955 1.00 95.88 183 CYS A O 1
ATOM 1520 N N . MET A 1 184 ? 7.689 8.413 4.711 1.00 97.31 184 MET A N 1
ATOM 1521 C CA . MET A 1 184 ? 6.970 9.624 5.103 1.00 97.31 184 MET A CA 1
ATOM 1522 C C . MET A 1 184 ? 5.517 9.639 4.616 1.00 97.31 184 MET A C 1
ATOM 1524 O O . MET A 1 184 ? 4.673 10.232 5.280 1.00 97.31 184 MET A O 1
ATOM 1528 N N . ALA A 1 185 ? 5.190 8.897 3.553 1.00 97.25 185 ALA A N 1
ATOM 1529 C CA . ALA A 1 185 ? 3.817 8.686 3.097 1.00 97.25 185 ALA A CA 1
ATOM 1530 C C . ALA A 1 185 ? 2.875 8.239 4.226 1.00 97.25 185 ALA A C 1
ATOM 1532 O O . ALA A 1 185 ? 1.723 8.664 4.244 1.00 97.25 185 ALA A O 1
ATOM 1533 N N . CYS A 1 186 ? 3.368 7.429 5.171 1.00 97.94 186 CYS A N 1
ATOM 1534 C CA . CYS A 1 186 ? 2.607 6.998 6.345 1.00 97.94 186 CYS A CA 1
ATOM 1535 C C . CYS A 1 186 ? 2.944 7.806 7.608 1.00 97.94 186 CYS A C 1
ATOM 1537 O O . CYS A 1 186 ? 2.078 7.997 8.462 1.00 97.94 186 CYS A O 1
ATOM 1539 N N . HIS A 1 187 ? 4.206 8.226 7.751 1.00 97.44 187 HIS A N 1
ATOM 1540 C CA . HIS A 1 187 ? 4.781 8.688 9.020 1.00 97.44 187 HIS A CA 1
ATOM 1541 C C . HIS A 1 187 ? 4.957 10.210 9.147 1.00 97.44 187 HIS A C 1
ATOM 1543 O O . HIS A 1 187 ? 5.329 10.686 10.220 1.00 97.44 187 HIS A O 1
ATOM 1549 N N . GLU A 1 188 ? 4.733 10.992 8.087 1.00 94.38 188 GLU A N 1
ATOM 1550 C CA . GLU A 1 188 ? 4.855 12.450 8.176 1.00 94.38 188 GLU A CA 1
ATOM 1551 C C . GLU A 1 188 ? 3.752 13.051 9.041 1.00 94.38 188 GLU A C 1
ATOM 1553 O O . GLU A 1 188 ? 2.576 12.743 8.870 1.00 94.38 188 GLU A O 1
ATOM 1558 N N . LYS A 1 189 ? 4.138 13.927 9.972 1.00 84.62 189 LYS A N 1
ATOM 1559 C CA . LYS A 1 189 ? 3.178 14.704 10.756 1.00 84.62 189 LYS A CA 1
ATOM 1560 C C . LYS A 1 189 ? 2.558 15.775 9.853 1.00 84.62 189 LYS A C 1
ATOM 1562 O O . LYS A 1 189 ? 3.294 16.464 9.151 1.00 84.62 189 LYS A O 1
ATOM 1567 N N . GLY A 1 190 ? 1.227 15.860 9.859 1.00 65.44 190 GLY A N 1
ATOM 1568 C CA . GLY A 1 190 ? 0.459 16.870 9.122 1.00 65.44 190 GLY A CA 1
ATOM 1569 C C . GLY A 1 190 ? 0.418 18.234 9.792 1.00 65.44 190 GLY A C 1
ATOM 1570 O O . GLY A 1 190 ? 0.806 18.328 10.980 1.00 65.44 190 GLY A O 1
#